Protein AF-A0A259JQ76-F1 (afdb_monomer_lite)

Sequence (365 aa):
MTAKSNSDTLVTVYGGSGFLGRHVVRALAKRDYRIRVAVRRPDLANFLQPLGRVGQIHAVQANLRDARSVEAAARDADVLINLVGLLAEGGRQRFDSIHSFGAEQVALAANAHGARMVHVSAIGADEQSPAAYARSKAVAERLVLAAQPSAIVMRPSILFGPEDDFFNRFAALARMSPVLPLIGGGQTLFQPVFVGDVAAAARDEALKADEGFYRDPRLPQLGARAYGLAAEPTTDEDVYDAHRLALGVPGPADWLTDKTYPIEANFDLLNGIDFKKGCFVGQETTSRMKRRGTIKTRMAPITFDGPPPAFGAEILAGELRAGEVLSGRDGRAMAALRLDRIAAGGLTVDGRPVSVDWPGWMPTT

Radius of gyration: 25.19 Å; chains: 1; bounding box: 61×47×71 Å

Foldseek 3Di:
DPDDQQLLAEEEEECLQDPLNLLLLLLSQVRNHAYEYEYQCQVSSVVSCVSHDPNRYHYDYADLLDLVRLLVSLPPHQEYEYPDDDPDDDDPRDLCSCLASSLLSNLLSCVVRVHAYEYEAAPQLDCPDPDPNSNSSVNSVVSSCVNHVQHHYHHAWAEDDPPHPPVVVQVVCVVVDVDGDCVVVVPDDGDYDYSNVVSNVSNVSSPDSDDQWAQQQQDNQLPTDHDPDDDDDPDDPVVSVVSCVLLFQDDPQQDDDPPDDVVQNVCVLRVVDDLPRDDDVCNVVVVCCVPPHPPFKHKFKKFFPDAWADFQFFKDFVPHTFWGWRATDPGMTIIIGGLVRLVPHFIDTPNGTMGTPDRPSDDRD

Secondary structure (DSSP, 8-state):
-PPPPGGG-EEEEETTTSHHHHHHHHHHHTTT-EEEEEES-GGGGGGGGGGS-TTTEEEEE--TT-HHHHHHHHTT-SEEEE----SS-BTTB-HIIIIIHHHHHHHHHHHHTT-EEEEE--TT--TT-SSHHHHHHHHHHHHHHHH-TT-EEE----EESTT-SHHHHHHHHHHH-S----GGGG------EEHHHHHHHHHHHTT--S--EEE-SS-GGG-EEESS-----SS-HHHHHHHHHHTT---TTTS-STT--TTTTTTTTTT---TTT---TTHHHHHHHHHHS---EEEEEEEESSSPPPTTPEEEETTEEEEEEEEEETTEEEEEEEHHHHTSS-EEETTEEEEE---TTSPP-

Structure (mmCIF, N/CA/C/O backbone):
data_AF-A0A259JQ76-F1
#
_entry.id   AF-A0A259JQ76-F1
#
loop_
_atom_site.group_PDB
_atom_site.id
_atom_site.type_symbol
_atom_site.label_atom_id
_atom_site.label_alt_id
_atom_site.label_comp_id
_atom_site.label_asym_id
_atom_site.label_entity_id
_atom_site.label_seq_id
_atom_site.pdbx_PDB_ins_code
_atom_site.Cartn_x
_atom_site.Cartn_y
_atom_site.Cartn_z
_atom_site.occupancy
_atom_site.B_iso_or_equiv
_atom_site.auth_seq_id
_atom_site.auth_comp_id
_atom_site.auth_asym_id
_atom_site.auth_atom_id
_atom_site.pdbx_PDB_model_num
ATOM 1 N N . MET A 1 1 ? -18.080 -13.636 -20.782 1.00 42.38 1 MET A N 1
ATOM 2 C CA . MET A 1 1 ? -16.789 -14.330 -20.583 1.00 42.38 1 MET A CA 1
ATOM 3 C C . MET A 1 1 ? -16.690 -14.721 -19.122 1.00 42.38 1 MET A C 1
ATOM 5 O O . MET A 1 1 ? -16.833 -13.851 -18.275 1.00 42.38 1 MET A O 1
ATOM 9 N N . THR A 1 2 ? -16.526 -16.006 -18.822 1.00 45.41 2 THR A N 1
ATOM 10 C CA . THR A 1 2 ? -16.289 -16.490 -17.454 1.00 45.41 2 THR A CA 1
ATOM 11 C C . THR A 1 2 ? -14.953 -15.930 -16.968 1.00 45.41 2 THR A C 1
ATOM 13 O O . THR A 1 2 ? -13.972 -15.993 -17.708 1.00 45.41 2 THR A O 1
ATOM 16 N N . ALA A 1 3 ? -14.906 -15.339 -15.773 1.00 62.22 3 ALA A N 1
ATOM 17 C CA . ALA A 1 3 ? -13.663 -14.803 -15.223 1.00 62.22 3 ALA A CA 1
ATOM 18 C C . ALA A 1 3 ? -12.607 -15.921 -15.130 1.00 62.22 3 ALA A C 1
ATOM 20 O O . ALA A 1 3 ? -12.893 -16.986 -14.579 1.00 62.22 3 ALA A O 1
ATOM 21 N N . LYS A 1 4 ? -11.408 -15.697 -15.690 1.00 75.44 4 LYS A N 1
ATOM 22 C CA . LYS A 1 4 ? -10.277 -16.630 -15.552 1.00 75.44 4 LYS A CA 1
ATOM 23 C C . LYS A 1 4 ? -9.984 -16.863 -14.068 1.00 75.44 4 LYS A C 1
ATOM 25 O O . LYS A 1 4 ? -10.025 -15.924 -13.273 1.00 75.44 4 LYS A O 1
ATOM 30 N N . SER A 1 5 ? -9.647 -18.101 -13.707 1.00 85.31 5 SER A N 1
ATOM 31 C CA . SER A 1 5 ? -9.137 -18.392 -12.367 1.00 85.31 5 SER A CA 1
ATOM 32 C C . SER A 1 5 ? -7.763 -17.736 -12.165 1.00 85.31 5 SER A C 1
ATOM 34 O O . SER A 1 5 ? -7.049 -17.447 -13.132 1.00 85.31 5 SER A O 1
ATOM 36 N N . ASN A 1 6 ? -7.345 -17.532 -10.912 1.00 86.12 6 ASN A N 1
ATOM 37 C CA . ASN A 1 6 ? -6.008 -16.992 -10.635 1.00 86.12 6 ASN A CA 1
ATOM 38 C C . ASN A 1 6 ? -4.912 -17.888 -11.234 1.00 86.12 6 ASN A C 1
ATOM 40 O O . ASN A 1 6 ? -3.961 -17.380 -11.822 1.00 86.12 6 ASN A O 1
ATOM 44 N N . SER A 1 7 ? -5.081 -19.211 -11.162 1.00 88.19 7 SER A N 1
ATOM 45 C CA . SER A 1 7 ? -4.148 -20.191 -11.729 1.00 88.19 7 SER A CA 1
ATOM 46 C C . SER A 1 7 ? -4.073 -20.169 -13.253 1.00 88.19 7 SER A C 1
ATOM 48 O O . SER A 1 7 ? -3.048 -20.561 -13.804 1.00 88.19 7 SER A O 1
ATOM 50 N N . ASP A 1 8 ? -5.100 -19.668 -13.939 1.00 90.56 8 ASP A N 1
ATOM 51 C CA . ASP A 1 8 ? -5.086 -19.490 -15.398 1.00 90.56 8 ASP A CA 1
ATOM 52 C C . ASP A 1 8 ? -4.592 -18.101 -15.817 1.00 90.56 8 ASP A C 1
ATOM 54 O O . ASP A 1 8 ? -4.371 -17.856 -17.003 1.00 90.56 8 ASP A O 1
ATOM 58 N N . THR A 1 9 ? -4.415 -17.196 -14.849 1.00 92.62 9 THR A N 1
ATOM 59 C CA . THR A 1 9 ? -3.971 -15.822 -15.076 1.00 92.62 9 THR A CA 1
ATOM 60 C C . THR A 1 9 ? -2.447 -15.749 -15.015 1.00 92.62 9 THR A C 1
ATOM 62 O O . THR A 1 9 ? -1.841 -15.994 -13.965 1.00 92.62 9 THR A O 1
ATOM 65 N N . LEU A 1 10 ? -1.818 -15.389 -16.136 1.00 96.69 10 LEU A N 1
ATOM 66 C CA . LEU A 1 10 ? -0.372 -15.214 -16.235 1.00 96.69 10 LEU A CA 1
ATOM 67 C C . LEU A 1 10 ? 0.027 -13.756 -15.995 1.00 96.69 10 LEU A C 1
ATOM 69 O O . LEU A 1 10 ? -0.328 -12.863 -16.763 1.00 96.69 10 LEU A O 1
ATOM 73 N N . VAL A 1 11 ? 0.834 -13.528 -14.960 1.00 97.69 11 VAL A N 1
ATOM 74 C CA . VAL A 1 11 ? 1.369 -12.209 -14.608 1.00 97.69 11 VAL A CA 1
ATOM 75 C C . VAL A 1 11 ? 2.860 -12.147 -14.921 1.00 97.69 11 VAL A C 1
ATOM 77 O O . VAL A 1 11 ? 3.655 -12.882 -14.330 1.00 97.69 11 VAL A O 1
ATOM 80 N N . THR A 1 12 ? 3.258 -11.243 -15.814 1.00 98.56 12 THR A N 1
ATOM 81 C CA . THR A 1 12 ? 4.672 -10.967 -16.096 1.00 98.56 12 THR A CA 1
ATOM 82 C C . THR A 1 12 ? 5.160 -9.792 -15.258 1.00 98.56 12 THR A C 1
ATOM 84 O O . THR A 1 12 ? 4.654 -8.679 -15.376 1.00 98.56 12 THR A O 1
ATOM 87 N N . VAL A 1 13 ? 6.175 -10.023 -14.427 1.00 98.50 13 VAL A N 1
ATOM 88 C CA . VAL A 1 13 ? 6.757 -9.024 -13.523 1.00 98.50 13 VAL A CA 1
ATOM 89 C C . VAL A 1 13 ? 8.151 -8.635 -14.011 1.00 98.50 13 VAL A C 1
ATOM 91 O O . VAL A 1 13 ? 9.126 -9.365 -13.798 1.00 98.50 13 VAL A O 1
ATOM 94 N N . TYR A 1 14 ? 8.260 -7.463 -14.637 1.00 98.50 14 TYR A N 1
ATOM 95 C CA . TYR A 1 14 ? 9.544 -6.881 -15.022 1.00 98.50 14 TYR A CA 1
ATOM 96 C C . TYR A 1 14 ? 10.263 -6.354 -13.785 1.00 98.50 14 TYR A C 1
ATOM 98 O O . TYR A 1 14 ? 9.723 -5.540 -13.035 1.00 98.50 14 TYR A O 1
ATOM 106 N N . GLY A 1 15 ? 11.489 -6.829 -13.559 1.00 96.56 15 GLY A N 1
ATOM 107 C CA . GLY A 1 15 ? 12.236 -6.514 -12.338 1.00 96.56 15 GLY A CA 1
ATOM 108 C C . GLY A 1 15 ? 11.808 -7.340 -11.119 1.00 96.56 15 GLY A C 1
ATOM 109 O O . GLY A 1 15 ? 12.095 -6.951 -9.988 1.00 96.56 15 GLY A O 1
ATOM 110 N N . GLY A 1 16 ? 11.162 -8.495 -11.323 1.00 96.06 16 GLY A N 1
ATOM 111 C CA . GLY A 1 16 ? 10.662 -9.348 -10.235 1.00 96.06 16 GLY A CA 1
ATOM 112 C C . GLY A 1 16 ? 11.729 -9.888 -9.267 1.00 96.06 16 GLY A C 1
ATOM 113 O O . GLY A 1 16 ? 11.387 -10.282 -8.159 1.00 96.06 16 GLY A O 1
ATOM 114 N N . SER A 1 17 ? 13.020 -9.860 -9.619 1.00 95.31 17 SER A N 1
ATOM 115 C CA . SER A 1 17 ? 14.126 -10.215 -8.708 1.00 95.31 17 SER A CA 1
ATOM 116 C C . SER A 1 17 ? 14.648 -9.045 -7.857 1.00 95.31 17 SER A C 1
ATOM 118 O O . SER A 1 17 ? 15.536 -9.236 -7.026 1.00 95.31 17 SER A O 1
ATOM 120 N N . GLY A 1 18 ? 14.149 -7.825 -8.075 1.00 94.56 18 GLY A N 1
ATOM 121 C CA . GLY A 1 18 ? 14.546 -6.639 -7.315 1.00 94.56 18 GLY A CA 1
ATOM 122 C C . GLY A 1 18 ? 13.989 -6.615 -5.887 1.00 94.56 18 GLY A C 1
ATOM 123 O O . GLY A 1 18 ? 13.345 -7.566 -5.432 1.00 94.56 18 GLY A O 1
ATOM 124 N N . PHE A 1 19 ? 14.225 -5.503 -5.184 1.00 94.81 19 PHE A N 1
ATOM 125 C CA . PHE A 1 19 ? 13.704 -5.275 -3.833 1.00 94.81 19 PHE A CA 1
ATOM 126 C C . PHE A 1 19 ? 12.172 -5.346 -3.800 1.00 94.81 19 PHE A C 1
ATOM 128 O O . PHE A 1 19 ? 11.629 -6.274 -3.220 1.00 94.81 19 PHE A O 1
ATOM 135 N N . LEU A 1 20 ? 11.454 -4.458 -4.497 1.00 96.56 20 LEU A N 1
ATOM 136 C CA . LEU A 1 20 ? 9.986 -4.531 -4.563 1.00 96.56 20 LEU A CA 1
ATOM 137 C C . LEU A 1 20 ? 9.498 -5.811 -5.269 1.00 96.56 20 LEU A C 1
ATOM 139 O O . LEU A 1 20 ? 8.531 -6.442 -4.837 1.00 96.56 20 LEU A O 1
ATOM 143 N N . GLY A 1 21 ? 10.205 -6.223 -6.325 1.00 96.94 21 GLY A N 1
ATOM 144 C CA . GLY A 1 21 ? 9.848 -7.365 -7.165 1.00 96.94 21 GLY A CA 1
ATOM 145 C C . GLY A 1 21 ? 9.616 -8.660 -6.398 1.00 96.94 21 GLY A C 1
ATOM 146 O O . GLY A 1 21 ? 8.570 -9.285 -6.570 1.00 96.94 21 GLY A O 1
ATOM 147 N N . ARG A 1 22 ? 10.525 -9.032 -5.489 1.00 96.81 22 ARG A N 1
ATOM 148 C CA . ARG A 1 22 ? 10.391 -10.286 -4.725 1.00 96.81 22 ARG A CA 1
ATOM 149 C C . ARG A 1 22 ? 9.139 -10.301 -3.846 1.00 96.81 22 ARG A C 1
ATOM 151 O O . ARG A 1 22 ? 8.528 -11.352 -3.653 1.00 96.81 22 ARG A O 1
ATOM 158 N N . HIS A 1 23 ? 8.734 -9.142 -3.322 1.00 97.12 23 HIS A N 1
ATOM 159 C CA . HIS A 1 23 ? 7.533 -9.029 -2.500 1.00 97.12 23 HIS A CA 1
ATOM 160 C C . HIS A 1 23 ? 6.268 -9.120 -3.353 1.00 97.12 23 HIS A C 1
ATOM 162 O O . HIS A 1 23 ? 5.329 -9.795 -2.930 1.00 97.12 23 HIS A O 1
ATOM 168 N N . VAL A 1 24 ? 6.262 -8.522 -4.551 1.00 97.50 24 VAL A N 1
ATOM 169 C CA . VAL A 1 24 ? 5.163 -8.650 -5.528 1.00 97.50 24 VAL A CA 1
ATOM 170 C C . VAL A 1 24 ? 5.011 -10.103 -5.974 1.00 97.50 24 VAL A C 1
ATOM 172 O O . VAL A 1 24 ? 3.919 -10.659 -5.879 1.00 97.50 24 VAL A O 1
ATOM 175 N N . VAL A 1 25 ? 6.111 -10.761 -6.358 1.00 97.81 25 VAL A N 1
ATOM 176 C CA . VAL A 1 25 ? 6.126 -12.186 -6.735 1.00 97.81 25 VAL A CA 1
ATOM 177 C C . VAL A 1 25 ? 5.578 -13.052 -5.600 1.00 97.81 25 VAL A C 1
ATOM 179 O O . VAL A 1 25 ? 4.690 -13.868 -5.825 1.00 97.81 25 VAL A O 1
ATOM 182 N N . ARG A 1 26 ? 6.019 -12.828 -4.355 1.00 96.50 26 ARG A N 1
ATOM 183 C CA . ARG A 1 26 ? 5.489 -13.537 -3.178 1.00 96.50 26 ARG A CA 1
ATOM 184 C C . ARG A 1 26 ? 3.995 -13.282 -2.958 1.00 96.50 26 ARG A C 1
ATOM 186 O O . ARG A 1 26 ? 3.268 -14.195 -2.572 1.00 96.50 26 ARG A O 1
ATOM 193 N N . ALA A 1 27 ? 3.537 -12.045 -3.140 1.00 94.62 27 ALA A N 1
ATOM 194 C CA . ALA A 1 27 ? 2.140 -11.667 -2.939 1.00 94.62 27 ALA A CA 1
ATOM 195 C C . ALA A 1 27 ? 1.214 -12.301 -3.989 1.00 94.62 27 ALA A C 1
ATOM 197 O O . ALA A 1 27 ? 0.112 -12.724 -3.633 1.00 94.62 27 ALA A O 1
ATOM 198 N N . LEU A 1 28 ? 1.672 -12.389 -5.241 1.00 95.25 28 LEU A N 1
ATOM 199 C CA . LEU A 1 28 ? 1.007 -13.102 -6.333 1.00 95.25 28 LEU A CA 1
ATOM 200 C C . LEU A 1 28 ? 1.000 -14.614 -6.081 1.00 95.25 28 LEU A C 1
ATOM 202 O O . LEU A 1 28 ? -0.048 -15.248 -6.182 1.00 95.25 28 LEU A O 1
ATOM 206 N N . ALA A 1 29 ? 2.139 -15.183 -5.673 1.00 95.94 29 ALA A N 1
ATOM 207 C CA . ALA A 1 29 ? 2.279 -16.624 -5.479 1.00 95.94 29 ALA A CA 1
ATOM 208 C C . ALA A 1 29 ? 1.312 -17.154 -4.411 1.00 95.94 29 ALA A C 1
ATOM 210 O O . ALA A 1 29 ? 0.635 -18.158 -4.614 1.00 95.94 29 ALA A O 1
ATOM 211 N N . LYS A 1 30 ? 1.152 -16.406 -3.310 1.00 93.88 30 LYS A N 1
ATOM 212 C CA . LYS A 1 30 ? 0.187 -16.709 -2.238 1.00 93.88 30 LYS A CA 1
ATOM 213 C C . LYS A 1 30 ? -1.280 -16.719 -2.677 1.00 93.88 30 LYS A C 1
ATOM 215 O O . LYS A 1 30 ? -2.119 -17.187 -1.916 1.00 93.88 30 LYS A O 1
ATOM 220 N N . ARG A 1 31 ? -1.601 -16.154 -3.843 1.00 90.81 31 ARG A N 1
ATOM 221 C CA . ARG A 1 31 ? -2.952 -16.142 -4.419 1.00 90.81 31 ARG A CA 1
ATOM 222 C C . ARG A 1 31 ? -3.087 -17.046 -5.642 1.00 90.81 31 ARG A C 1
ATOM 224 O O . ARG A 1 31 ? -4.043 -16.890 -6.394 1.00 90.81 31 ARG A O 1
ATOM 231 N N . ASP A 1 32 ? -2.157 -17.983 -5.811 1.00 92.50 32 ASP A N 1
ATOM 232 C CA . ASP A 1 32 ? -2.184 -19.025 -6.839 1.00 92.50 32 ASP A CA 1
ATOM 233 C C . ASP A 1 32 ? -2.087 -18.516 -8.290 1.00 92.50 32 ASP A C 1
ATOM 235 O O . ASP A 1 32 ? -2.424 -19.237 -9.220 1.00 92.50 32 ASP A O 1
ATOM 239 N N . TYR A 1 33 ? -1.539 -17.312 -8.508 1.00 94.75 33 TYR A N 1
ATOM 240 C CA . TYR A 1 33 ? -1.231 -16.805 -9.853 1.00 94.75 33 TYR A CA 1
ATOM 241 C C . TYR A 1 33 ? -0.062 -17.537 -10.507 1.00 94.75 33 TYR A C 1
ATOM 243 O O . TYR A 1 33 ? 0.890 -17.910 -9.814 1.00 94.75 33 TYR A O 1
ATOM 251 N N . ARG A 1 34 ? -0.077 -17.652 -11.842 1.00 96.38 34 ARG A N 1
ATOM 252 C CA . ARG A 1 34 ? 1.110 -18.022 -12.630 1.00 96.38 34 ARG A CA 1
ATOM 253 C C . ARG A 1 34 ? 1.968 -16.789 -12.862 1.00 96.38 34 ARG A C 1
ATOM 255 O O . ARG A 1 34 ? 1.464 -15.736 -13.246 1.00 96.38 34 ARG A O 1
ATOM 262 N N . ILE A 1 35 ? 3.269 -16.906 -12.623 1.00 98.12 35 ILE A N 1
ATOM 263 C CA . ILE A 1 35 ? 4.167 -15.754 -12.558 1.00 98.12 35 ILE A CA 1
ATOM 264 C C . ILE A 1 35 ? 5.348 -15.963 -13.493 1.00 98.12 35 ILE A C 1
ATOM 266 O O . ILE A 1 35 ? 6.134 -16.898 -13.335 1.00 98.12 35 ILE A O 1
ATOM 270 N N . ARG A 1 36 ? 5.515 -15.030 -14.428 1.00 98.38 36 ARG A N 1
ATOM 271 C CA . ARG A 1 36 ? 6.705 -14.911 -15.263 1.00 98.38 36 ARG A CA 1
ATOM 272 C C . ARG A 1 36 ? 7.575 -13.772 -14.738 1.00 98.38 36 ARG A C 1
ATOM 274 O O . ARG A 1 36 ? 7.184 -12.612 -14.761 1.00 98.38 36 ARG A O 1
ATOM 281 N N . VAL A 1 37 ? 8.769 -14.083 -14.255 1.00 98.56 37 VAL A N 1
ATOM 282 C CA . VAL A 1 37 ? 9.717 -13.092 -13.734 1.00 98.56 37 VAL A CA 1
ATOM 283 C C . VAL A 1 37 ? 10.655 -12.660 -14.857 1.00 98.56 37 VAL A C 1
ATOM 285 O O . VAL A 1 37 ? 11.591 -13.375 -15.203 1.00 98.56 37 VAL A O 1
ATOM 288 N N . ALA A 1 38 ? 10.397 -11.488 -15.434 1.00 98.31 38 ALA A N 1
ATOM 289 C CA . ALA A 1 38 ? 11.165 -10.934 -16.543 1.00 98.31 38 ALA A CA 1
ATOM 290 C C . ALA A 1 38 ? 12.370 -10.140 -16.012 1.00 98.31 38 ALA A C 1
ATOM 292 O O . ALA A 1 38 ? 12.233 -9.056 -15.431 1.00 98.31 38 ALA A O 1
ATOM 293 N N . VAL A 1 39 ? 13.570 -10.706 -16.165 1.00 97.50 39 VAL A N 1
ATOM 294 C CA . VAL A 1 39 ? 14.816 -10.167 -15.595 1.00 97.50 39 VAL A CA 1
ATOM 295 C C . VAL A 1 39 ? 15.985 -10.304 -16.562 1.00 97.50 39 VAL A C 1
ATOM 297 O O . VAL A 1 39 ? 16.015 -11.173 -17.425 1.00 97.50 39 VAL A O 1
ATOM 300 N N . ARG A 1 40 ? 17.014 -9.470 -16.388 1.00 94.56 40 ARG A N 1
ATOM 301 C CA . ARG A 1 40 ? 18.195 -9.489 -17.269 1.00 94.56 40 ARG A CA 1
ATOM 302 C C . ARG A 1 40 ? 19.004 -10.783 -17.163 1.00 94.56 40 ARG A C 1
ATOM 304 O O . ARG A 1 40 ? 19.603 -11.196 -18.147 1.00 94.56 40 ARG A O 1
ATOM 311 N N . ARG A 1 41 ? 19.042 -11.372 -15.965 1.00 95.31 41 ARG A N 1
ATOM 312 C CA . ARG A 1 41 ? 19.826 -12.559 -15.602 1.00 95.31 41 ARG A CA 1
ATOM 313 C C . ARG A 1 41 ? 18.944 -13.559 -14.845 1.00 95.31 41 ARG A C 1
ATOM 315 O O . ARG A 1 41 ? 18.861 -13.466 -13.618 1.00 95.31 41 ARG A O 1
ATOM 322 N N . PRO A 1 42 ? 18.222 -14.447 -15.554 1.00 96.50 42 PRO A N 1
ATOM 323 C CA . PRO A 1 42 ? 17.296 -15.402 -14.937 1.00 96.50 42 PRO A CA 1
ATOM 324 C C . PRO A 1 42 ? 17.965 -16.352 -13.939 1.00 96.50 42 PRO A C 1
ATOM 326 O O . PRO A 1 42 ? 17.363 -16.693 -12.925 1.00 96.50 42 PRO A O 1
ATOM 329 N N . ASP A 1 43 ? 19.232 -16.699 -14.180 1.00 95.25 43 ASP A N 1
ATOM 330 C CA . ASP A 1 43 ? 20.080 -17.526 -13.312 1.00 95.25 43 ASP A CA 1
ATOM 331 C C . ASP A 1 43 ? 20.185 -16.985 -11.877 1.00 95.25 43 ASP A C 1
ATOM 333 O O . ASP A 1 43 ? 20.279 -17.753 -10.920 1.00 95.25 43 ASP A O 1
ATOM 337 N N . LEU A 1 44 ? 20.105 -15.662 -11.707 1.00 94.50 44 LEU A N 1
ATOM 338 C CA . LEU A 1 44 ? 20.185 -15.005 -10.402 1.00 94.50 44 LEU A CA 1
ATOM 339 C C . LEU A 1 44 ? 18.835 -14.916 -9.673 1.00 94.50 44 LEU A C 1
ATOM 341 O O . LEU A 1 44 ? 18.792 -14.482 -8.524 1.00 94.50 44 LEU A O 1
ATOM 345 N N . ALA A 1 45 ? 17.729 -15.302 -10.312 1.00 95.56 45 ALA A N 1
ATOM 346 C CA . ALA A 1 45 ? 16.381 -15.179 -9.754 1.00 95.56 45 ALA A CA 1
ATOM 347 C C . ALA A 1 45 ? 15.875 -16.465 -9.070 1.00 95.56 45 ALA A C 1
ATOM 349 O O . ALA A 1 45 ? 14.731 -16.513 -8.619 1.00 95.56 45 ALA A O 1
ATOM 350 N N . ASN A 1 46 ? 16.716 -17.499 -8.949 1.00 93.62 46 ASN A N 1
ATOM 351 C CA . ASN A 1 46 ? 16.338 -18.805 -8.388 1.00 93.62 46 ASN A CA 1
ATOM 352 C C . ASN A 1 46 ? 15.836 -18.741 -6.937 1.00 93.62 46 ASN A C 1
ATOM 354 O O . ASN A 1 46 ? 15.018 -19.565 -6.538 1.00 93.62 46 ASN A O 1
ATOM 358 N N . PHE A 1 47 ? 16.245 -17.730 -6.164 1.00 95.62 47 PHE A N 1
ATOM 359 C CA . PHE A 1 47 ? 15.749 -17.509 -4.800 1.00 95.62 47 PHE A CA 1
ATOM 360 C C . PHE A 1 47 ? 14.238 -17.211 -4.735 1.00 95.62 47 PHE A C 1
ATOM 362 O O . PHE A 1 47 ? 13.654 -17.250 -3.654 1.00 95.62 47 PHE A O 1
ATOM 369 N N . LEU A 1 48 ? 13.599 -16.911 -5.871 1.00 96.94 48 LEU A N 1
ATOM 370 C CA . LEU A 1 48 ? 12.152 -16.724 -5.959 1.00 96.94 48 LEU A CA 1
ATOM 371 C C . LEU A 1 48 ? 11.387 -18.050 -6.038 1.00 96.94 48 LEU A C 1
ATOM 373 O O . LEU A 1 48 ? 10.216 -18.073 -5.678 1.00 96.94 48 LEU A O 1
ATOM 377 N N . GLN A 1 49 ? 12.020 -19.143 -6.482 1.00 95.31 49 GLN A N 1
ATOM 378 C CA . GLN A 1 49 ? 11.357 -20.440 -6.680 1.00 95.31 49 GLN A CA 1
ATOM 379 C C . GLN A 1 49 ? 10.662 -20.964 -5.409 1.00 95.31 49 GLN A C 1
ATOM 381 O O . GLN A 1 49 ? 9.496 -21.346 -5.501 1.00 95.31 49 GLN A O 1
ATOM 386 N N . PRO A 1 50 ? 11.277 -20.902 -4.208 1.00 96.06 50 PRO A N 1
ATOM 387 C CA . PRO A 1 50 ? 10.637 -21.381 -2.980 1.00 96.06 50 PRO A CA 1
ATOM 388 C C . PRO A 1 50 ? 9.437 -20.543 -2.510 1.00 96.06 50 PRO A C 1
ATOM 390 O O . PRO A 1 50 ? 8.788 -20.908 -1.533 1.00 96.06 50 PRO A O 1
ATOM 393 N N . LEU A 1 51 ? 9.151 -19.397 -3.144 1.00 95.44 51 LEU A N 1
ATOM 394 C CA . LEU A 1 51 ? 8.031 -18.528 -2.762 1.00 95.44 51 LEU A CA 1
ATOM 395 C C . LEU A 1 51 ? 6.673 -19.039 -3.261 1.00 95.44 51 LEU A C 1
ATOM 397 O O . LEU A 1 51 ? 5.645 -18.549 -2.790 1.00 95.44 51 LEU A O 1
ATOM 401 N N . GLY A 1 52 ? 6.671 -19.969 -4.217 1.00 94.25 52 GLY A N 1
ATOM 402 C CA . GLY A 1 52 ? 5.474 -20.527 -4.838 1.00 94.25 52 GLY A CA 1
ATOM 403 C C . GLY A 1 52 ? 5.519 -22.049 -4.937 1.00 94.25 52 GLY A C 1
ATOM 404 O O . GLY A 1 52 ? 6.467 -22.700 -4.500 1.00 94.25 52 GLY A O 1
ATOM 405 N N . ARG A 1 53 ? 4.464 -22.624 -5.511 1.00 94.38 53 ARG A N 1
ATOM 406 C CA . ARG A 1 53 ? 4.388 -24.057 -5.825 1.00 94.38 53 ARG A CA 1
ATOM 407 C C . ARG A 1 53 ? 5.203 -24.373 -7.084 1.00 94.38 53 ARG A C 1
ATOM 409 O O . ARG A 1 53 ? 5.545 -23.487 -7.869 1.00 94.38 53 ARG A O 1
ATOM 416 N N . VAL A 1 54 ? 5.494 -25.654 -7.300 1.00 93.81 54 VAL A N 1
ATOM 417 C CA . VAL A 1 54 ? 6.224 -26.122 -8.488 1.00 93.81 54 VAL A CA 1
ATOM 418 C C . VAL A 1 54 ? 5.523 -25.648 -9.766 1.00 93.81 54 VAL A C 1
ATOM 420 O O . VAL A 1 54 ? 4.310 -25.778 -9.899 1.00 93.81 54 VAL A O 1
ATOM 423 N N . GLY A 1 55 ? 6.290 -25.068 -10.693 1.00 92.19 55 GLY A N 1
ATOM 424 C CA . GLY A 1 55 ? 5.781 -24.557 -11.971 1.00 92.19 55 GLY A CA 1
ATOM 425 C C . GLY A 1 55 ? 5.051 -23.211 -11.891 1.00 92.19 55 GLY A C 1
ATOM 426 O O . GLY A 1 55 ? 4.691 -22.658 -12.929 1.00 92.19 55 GLY A O 1
ATOM 427 N N . GLN A 1 56 ? 4.860 -22.652 -10.692 1.00 96.06 56 GLN A N 1
ATOM 428 C CA . GLN A 1 56 ? 4.146 -21.388 -10.512 1.00 96.06 56 GLN A CA 1
ATOM 429 C C . GLN A 1 56 ? 4.984 -20.168 -10.918 1.00 96.06 56 GLN A C 1
ATOM 431 O O . GLN A 1 56 ? 4.443 -19.210 -11.466 1.00 96.06 56 GLN A O 1
ATOM 436 N N . ILE A 1 57 ? 6.291 -20.191 -10.639 1.00 98.12 57 ILE A N 1
ATOM 437 C CA . ILE A 1 57 ? 7.212 -19.071 -10.864 1.00 98.12 57 ILE A CA 1
ATOM 438 C C . ILE A 1 57 ? 8.239 -19.475 -11.920 1.00 98.12 57 ILE A C 1
ATOM 440 O O . ILE A 1 57 ? 9.009 -20.414 -11.726 1.00 98.12 57 ILE A O 1
ATOM 444 N N . HIS A 1 58 ? 8.304 -18.737 -13.024 1.00 97.06 58 HIS A N 1
ATOM 445 C CA . HIS A 1 58 ? 9.256 -18.993 -14.101 1.00 97.06 58 HIS A CA 1
ATOM 446 C C . HIS A 1 58 ? 10.030 -17.725 -14.462 1.00 97.06 58 HIS A C 1
ATOM 448 O O . HIS A 1 58 ? 9.433 -16.714 -14.823 1.00 97.06 58 HIS A O 1
ATOM 454 N N . ALA A 1 59 ? 11.359 -17.757 -14.363 1.00 97.69 59 ALA A N 1
ATOM 455 C CA . ALA A 1 59 ? 12.198 -16.623 -14.735 1.00 97.69 59 ALA A CA 1
ATOM 456 C C . ALA A 1 59 ? 12.534 -16.669 -16.231 1.00 97.69 59 ALA A C 1
ATOM 458 O O . ALA A 1 59 ? 12.977 -17.698 -16.733 1.00 97.69 59 ALA A O 1
ATOM 459 N N . VAL A 1 60 ? 12.365 -15.544 -16.926 1.00 98.00 60 VAL A N 1
ATOM 460 C CA . VAL A 1 60 ? 12.702 -15.389 -18.349 1.00 98.00 60 VAL A CA 1
ATOM 461 C C . VAL A 1 60 ? 13.650 -14.219 -18.549 1.00 98.00 60 VAL A C 1
ATOM 463 O O . VAL A 1 60 ? 13.666 -13.264 -17.764 1.00 98.00 60 VAL A O 1
ATOM 466 N N . GLN A 1 61 ? 14.440 -14.289 -19.616 1.00 97.88 61 GLN A N 1
ATOM 467 C CA . GLN A 1 61 ? 15.339 -13.208 -19.979 1.00 97.88 61 GLN A CA 1
ATOM 468 C C . GLN A 1 61 ? 14.535 -12.041 -20.562 1.00 97.88 61 GLN A C 1
ATOM 470 O O . GLN A 1 61 ? 13.783 -12.216 -21.513 1.00 97.88 61 GLN A O 1
ATOM 475 N N . ALA A 1 62 ? 14.720 -10.853 -19.992 1.00 97.44 62 ALA A N 1
ATOM 476 C CA . ALA A 1 62 ? 14.237 -9.598 -20.553 1.00 97.44 62 ALA A CA 1
ATOM 477 C C . ALA A 1 62 ? 15.193 -8.453 -20.203 1.00 97.44 62 ALA A C 1
ATOM 479 O O . ALA A 1 62 ? 15.665 -8.320 -19.067 1.00 97.44 62 ALA A O 1
ATOM 480 N N . ASN A 1 63 ? 15.478 -7.594 -21.176 1.00 95.31 63 ASN A N 1
ATOM 481 C CA . ASN A 1 63 ? 16.249 -6.372 -20.998 1.00 95.31 63 ASN A CA 1
ATOM 482 C C . ASN A 1 63 ? 15.416 -5.210 -21.529 1.00 95.31 63 ASN A C 1
ATOM 484 O O . ASN A 1 63 ? 15.208 -5.111 -22.726 1.00 95.31 63 ASN A O 1
ATOM 488 N N . LEU A 1 64 ? 15.006 -4.290 -20.656 1.00 94.00 64 LEU A N 1
ATOM 489 C CA . LEU A 1 64 ? 14.141 -3.166 -21.039 1.00 94.00 64 LEU A CA 1
ATOM 490 C C . LEU A 1 64 ? 14.741 -2.239 -22.108 1.00 94.00 64 LEU A C 1
ATOM 492 O O . LEU A 1 64 ? 14.024 -1.463 -22.717 1.00 94.00 64 LEU A O 1
ATOM 496 N N . ARG A 1 65 ? 16.047 -2.342 -22.372 1.00 94.12 65 ARG A N 1
ATOM 497 C CA . ARG A 1 65 ? 16.720 -1.628 -23.470 1.00 94.12 65 ARG A CA 1
ATOM 498 C C . ARG A 1 65 ? 16.587 -2.329 -24.827 1.00 94.12 65 ARG A C 1
ATOM 500 O O . ARG A 1 65 ? 17.145 -1.851 -25.805 1.00 94.12 65 ARG A O 1
ATOM 507 N N . ASP A 1 66 ? 15.931 -3.481 -24.875 1.00 96.44 66 ASP A N 1
ATOM 508 C CA . ASP A 1 66 ? 15.678 -4.262 -26.081 1.00 96.44 66 ASP A CA 1
ATOM 509 C C . ASP A 1 66 ? 14.186 -4.594 -26.164 1.00 96.44 66 ASP A C 1
ATOM 511 O O . ASP A 1 66 ? 13.695 -5.499 -25.481 1.00 96.44 66 ASP A O 1
ATOM 515 N N . ALA A 1 67 ? 13.490 -3.859 -27.032 1.00 96.88 67 ALA A N 1
ATOM 516 C CA . ALA A 1 67 ? 12.055 -3.973 -27.263 1.00 96.88 67 ALA A CA 1
ATOM 517 C C . ALA A 1 67 ? 11.613 -5.405 -27.599 1.00 96.88 67 ALA A C 1
ATOM 519 O O . ALA A 1 67 ? 10.577 -5.854 -27.116 1.00 96.88 67 ALA A O 1
ATOM 520 N N . ARG A 1 68 ? 12.423 -6.163 -28.355 1.00 97.69 68 ARG A N 1
ATOM 521 C CA . ARG A 1 68 ? 12.088 -7.549 -28.725 1.00 97.69 68 ARG A CA 1
ATOM 522 C C . ARG A 1 68 ? 12.094 -8.468 -27.512 1.00 97.69 68 ARG A C 1
ATOM 524 O O . ARG A 1 68 ? 11.232 -9.328 -27.391 1.00 97.69 68 ARG A O 1
ATOM 531 N N . SER A 1 69 ? 13.045 -8.274 -26.598 1.00 97.94 69 SER A N 1
ATOM 532 C CA . SER A 1 69 ? 13.097 -9.057 -25.358 1.00 97.94 69 SER A CA 1
ATOM 533 C C . SER A 1 69 ? 11.942 -8.721 -24.406 1.00 97.94 69 SER A C 1
ATOM 535 O O . SER A 1 69 ? 11.468 -9.596 -23.685 1.00 97.94 69 SER A O 1
ATOM 537 N N . VAL A 1 70 ? 11.474 -7.466 -24.417 1.00 98.12 70 VAL A N 1
ATOM 538 C CA . VAL A 1 70 ? 10.301 -7.027 -23.647 1.00 98.12 70 VAL A CA 1
ATOM 539 C C . VAL A 1 70 ? 9.033 -7.650 -24.223 1.00 98.12 70 VAL A C 1
ATOM 541 O O . VAL A 1 70 ? 8.311 -8.329 -23.503 1.00 98.12 70 VAL A O 1
ATOM 544 N N . GLU A 1 71 ? 8.797 -7.509 -25.525 1.00 98.00 71 GLU A N 1
ATOM 545 C CA . GLU A 1 71 ? 7.638 -8.110 -26.193 1.00 98.00 71 GLU A CA 1
ATOM 546 C C . GLU A 1 71 ? 7.593 -9.633 -25.992 1.00 98.00 71 GLU A C 1
ATOM 548 O O . GLU A 1 71 ? 6.568 -10.170 -25.569 1.00 98.00 71 GLU A O 1
ATOM 553 N N . ALA A 1 72 ? 8.726 -10.321 -26.163 1.00 98.00 72 ALA A N 1
ATOM 554 C CA . ALA A 1 72 ? 8.799 -11.767 -25.974 1.00 98.00 72 ALA A CA 1
ATOM 555 C C . ALA A 1 72 ? 8.429 -12.192 -24.542 1.00 98.00 72 ALA A C 1
ATOM 557 O O . ALA A 1 72 ? 7.795 -13.230 -24.344 1.00 98.00 72 ALA A O 1
ATOM 558 N N . ALA A 1 73 ? 8.795 -11.388 -23.539 1.00 98.12 73 ALA A N 1
ATOM 559 C CA . ALA A 1 73 ? 8.420 -11.627 -22.152 1.00 98.12 73 ALA A CA 1
ATOM 560 C C . ALA A 1 73 ? 6.943 -11.312 -21.865 1.00 98.12 73 ALA A C 1
ATOM 562 O O . ALA A 1 73 ? 6.404 -11.855 -20.902 1.00 98.12 73 ALA A O 1
ATOM 563 N N . ALA A 1 74 ? 6.275 -10.488 -22.676 1.00 98.12 74 ALA A N 1
ATOM 564 C CA . ALA A 1 74 ? 4.857 -10.154 -22.533 1.00 98.12 74 ALA A CA 1
ATOM 565 C C . ALA A 1 74 ? 3.907 -11.202 -23.134 1.00 98.12 74 ALA A C 1
ATOM 567 O O . ALA A 1 74 ? 2.751 -11.266 -22.728 1.00 98.12 74 ALA A O 1
ATOM 568 N N . ARG A 1 75 ? 4.388 -12.047 -24.053 1.00 96.62 75 ARG A N 1
ATOM 569 C CA . ARG A 1 75 ? 3.564 -13.022 -24.788 1.00 96.62 75 ARG A CA 1
ATOM 570 C C . ARG A 1 75 ? 2.658 -13.868 -23.884 1.00 96.62 75 ARG A C 1
ATOM 572 O O . ARG A 1 75 ? 3.140 -14.473 -22.925 1.00 96.62 75 ARG A O 1
ATOM 579 N N . ASP A 1 76 ? 1.374 -13.957 -24.213 1.00 95.94 76 ASP A N 1
ATOM 580 C CA . ASP A 1 76 ? 0.345 -14.717 -23.475 1.00 95.94 76 ASP A CA 1
ATOM 581 C C . ASP A 1 76 ? 0.073 -14.228 -22.038 1.00 95.94 76 ASP A C 1
ATOM 583 O O . ASP A 1 76 ? -0.629 -14.902 -21.282 1.00 95.94 76 ASP A O 1
ATOM 587 N N . ALA A 1 77 ? 0.654 -13.101 -21.611 1.00 96.94 77 ALA A N 1
ATOM 588 C CA . ALA A 1 77 ? 0.417 -12.568 -20.276 1.00 96.94 77 ALA A CA 1
ATOM 589 C C . ALA A 1 77 ? -0.918 -11.820 -20.218 1.00 96.94 77 ALA A C 1
ATOM 591 O O . ALA A 1 77 ? -1.216 -10.992 -21.070 1.00 96.94 77 ALA A O 1
ATOM 592 N N . ASP A 1 78 ? -1.685 -12.056 -19.157 1.00 95.00 78 ASP A N 1
ATOM 593 C CA . ASP A 1 78 ? -2.921 -11.322 -18.874 1.00 95.00 78 ASP A CA 1
ATOM 594 C C . ASP A 1 78 ? -2.633 -9.966 -18.207 1.00 95.00 78 ASP A C 1
ATOM 596 O O . ASP A 1 78 ? -3.429 -9.024 -18.291 1.00 95.00 78 ASP A O 1
ATOM 600 N N . VAL A 1 79 ? -1.502 -9.876 -17.496 1.00 96.00 79 VAL A N 1
ATOM 601 C CA . VAL A 1 79 ? -1.077 -8.676 -16.772 1.00 96.00 79 VAL A CA 1
ATOM 602 C C . VAL A 1 79 ? 0.434 -8.482 -16.861 1.00 96.00 79 VAL A C 1
ATOM 604 O O . VAL A 1 79 ? 1.204 -9.410 -16.601 1.00 96.00 79 VAL A O 1
ATOM 607 N N . LEU A 1 80 ? 0.864 -7.253 -17.146 1.00 98.00 80 LEU A N 1
ATOM 608 C CA . LEU A 1 80 ? 2.250 -6.806 -17.037 1.00 98.00 80 LEU A CA 1
ATOM 609 C C . LEU A 1 80 ? 2.413 -5.871 -15.832 1.00 98.00 80 LEU A C 1
ATOM 611 O O . LEU A 1 80 ? 1.742 -4.847 -15.726 1.00 98.00 80 LEU A O 1
ATOM 615 N N . ILE A 1 81 ? 3.349 -6.189 -14.940 1.00 98.31 81 ILE A N 1
ATOM 616 C CA . ILE A 1 81 ? 3.742 -5.321 -13.826 1.00 98.31 81 ILE A CA 1
ATOM 617 C C . ILE A 1 81 ? 5.174 -4.847 -14.070 1.00 98.31 81 ILE A C 1
ATOM 619 O O . ILE A 1 81 ? 6.112 -5.649 -14.060 1.00 98.31 81 ILE A O 1
ATOM 623 N N . ASN A 1 82 ? 5.355 -3.544 -14.278 1.00 98.38 82 ASN A N 1
ATOM 624 C CA . ASN A 1 82 ? 6.667 -2.936 -14.457 1.00 98.38 82 ASN A CA 1
ATOM 625 C C . ASN A 1 82 ? 7.177 -2.319 -13.150 1.00 98.38 82 ASN A C 1
ATOM 627 O O . ASN A 1 82 ? 6.666 -1.293 -12.700 1.00 98.38 82 ASN A O 1
ATOM 631 N N . LEU A 1 83 ? 8.211 -2.937 -12.574 1.00 97.62 83 LEU A N 1
ATOM 632 C CA . LEU A 1 83 ? 8.858 -2.514 -11.326 1.00 97.62 83 LEU A CA 1
ATOM 633 C C . LEU A 1 83 ? 10.295 -2.028 -11.544 1.00 97.62 83 LEU A C 1
ATOM 635 O O . LEU A 1 83 ? 11.037 -1.830 -10.579 1.00 97.62 83 LEU A O 1
ATOM 639 N N . VAL A 1 84 ? 10.736 -1.913 -12.797 1.00 94.94 84 VAL A N 1
ATOM 640 C CA . VAL A 1 84 ? 12.127 -1.578 -13.088 1.00 94.94 84 VAL A CA 1
ATOM 641 C C . VAL A 1 84 ? 12.357 -0.090 -12.844 1.00 94.94 84 VAL A C 1
ATOM 643 O O . VAL A 1 84 ? 11.694 0.771 -13.417 1.00 94.94 84 VAL A O 1
ATOM 646 N N . GLY A 1 85 ? 13.344 0.207 -12.006 1.00 89.75 85 GLY A N 1
ATOM 647 C CA . GLY A 1 85 ? 13.786 1.561 -11.716 1.00 89.75 85 GLY A CA 1
ATOM 648 C C . GLY A 1 85 ? 15.238 1.576 -11.258 1.00 89.75 85 GLY A C 1
ATOM 649 O O . GLY A 1 85 ? 15.754 0.588 -10.731 1.00 89.75 85 GLY A O 1
ATOM 650 N N . LEU A 1 86 ? 15.896 2.704 -11.484 1.00 88.81 86 LEU A N 1
ATOM 651 C CA . LEU A 1 86 ? 17.244 3.013 -11.032 1.00 88.81 86 LEU A CA 1
ATOM 652 C C . LEU A 1 86 ? 17.170 4.226 -10.113 1.00 88.81 86 LEU A C 1
ATOM 654 O O . LEU A 1 86 ? 16.501 5.200 -10.437 1.00 88.81 86 LEU A O 1
ATOM 658 N N . LEU A 1 87 ? 17.899 4.204 -9.001 1.00 82.75 87 LEU A N 1
ATOM 659 C CA . LEU A 1 87 ? 18.051 5.389 -8.147 1.00 82.75 87 LEU A CA 1
ATOM 660 C C . LEU A 1 87 ? 19.231 6.268 -8.581 1.00 82.75 87 LEU A C 1
ATOM 662 O O . LEU A 1 87 ? 19.241 7.467 -8.325 1.00 82.75 87 LEU A O 1
ATOM 666 N N . ALA A 1 88 ? 20.213 5.674 -9.257 1.00 83.62 88 ALA A N 1
ATOM 667 C CA . ALA A 1 88 ? 21.381 6.351 -9.797 1.00 83.62 88 ALA A CA 1
ATOM 668 C C . ALA A 1 88 ? 21.757 5.737 -11.149 1.00 83.62 88 ALA A C 1
ATOM 670 O O . ALA A 1 88 ? 21.552 4.543 -11.384 1.00 83.62 88 ALA A O 1
ATOM 671 N N . GLU A 1 89 ? 22.311 6.559 -12.035 1.00 86.56 89 GLU A N 1
ATOM 672 C CA . GLU A 1 89 ? 22.817 6.098 -13.324 1.00 86.56 89 GLU A CA 1
ATOM 673 C C . GLU A 1 89 ? 24.174 5.404 -13.161 1.00 86.56 89 GLU A C 1
ATOM 675 O O . GLU A 1 89 ? 24.999 5.798 -12.337 1.00 86.56 89 GLU A O 1
ATOM 680 N N . GLY A 1 90 ? 24.433 4.381 -13.977 1.00 85.62 90 GLY A N 1
ATOM 681 C CA . GLY A 1 90 ? 25.706 3.664 -13.950 1.00 85.62 90 GLY A CA 1
ATOM 682 C C . GLY A 1 90 ? 25.971 2.890 -15.236 1.00 85.62 90 GLY A C 1
ATOM 683 O O . GLY A 1 90 ? 25.155 2.077 -15.676 1.00 85.62 90 GLY A O 1
ATOM 684 N N . GLY A 1 91 ? 27.130 3.126 -15.857 1.00 88.38 91 GLY A N 1
ATOM 685 C CA . GLY A 1 91 ? 27.520 2.476 -17.109 1.00 88.38 91 GLY A CA 1
ATOM 686 C C . GLY A 1 91 ? 26.449 2.621 -18.198 1.00 88.38 91 GLY A C 1
ATOM 687 O O . GLY A 1 91 ? 26.047 3.723 -18.558 1.00 88.38 91 GLY A O 1
ATOM 688 N N . ARG A 1 92 ? 25.952 1.489 -18.715 1.00 84.69 92 ARG A N 1
ATOM 689 C CA . ARG A 1 92 ? 24.898 1.448 -19.749 1.00 84.69 92 ARG A CA 1
ATOM 690 C C . ARG A 1 92 ? 23.463 1.480 -19.185 1.00 84.69 92 ARG A C 1
ATOM 692 O O . ARG A 1 92 ? 22.529 1.108 -19.897 1.00 84.69 92 ARG A O 1
ATOM 699 N N . GLN A 1 93 ? 23.282 1.779 -17.901 1.00 85.00 93 GLN A N 1
ATOM 700 C CA . GLN A 1 93 ? 21.984 1.895 -17.228 1.00 85.00 93 GLN A CA 1
ATOM 701 C C . GLN A 1 93 ? 21.729 3.374 -16.941 1.00 85.00 93 GLN A C 1
ATOM 703 O O . GLN A 1 93 ? 22.229 3.921 -15.960 1.00 85.00 93 GLN A O 1
ATOM 708 N N . ARG A 1 94 ? 21.008 4.019 -17.858 1.00 92.62 94 ARG A N 1
ATOM 709 C CA . ARG A 1 94 ? 20.667 5.445 -17.812 1.00 92.62 94 ARG A CA 1
ATOM 710 C C . ARG A 1 94 ? 19.175 5.608 -17.566 1.00 92.62 94 ARG A C 1
ATOM 712 O O . ARG A 1 94 ? 18.405 4.730 -17.973 1.00 92.62 94 ARG A O 1
ATOM 719 N N . PHE A 1 95 ? 18.774 6.716 -16.953 1.00 92.88 95 PHE A N 1
ATOM 720 C CA . PHE A 1 95 ? 17.369 7.014 -16.688 1.00 92.88 95 PHE A CA 1
ATOM 721 C C . PHE A 1 95 ? 16.551 7.006 -17.974 1.00 92.88 95 PHE A C 1
ATOM 723 O O . PHE A 1 95 ? 15.540 6.322 -18.027 1.00 92.88 95 PHE A O 1
ATOM 730 N N . ASP A 1 96 ? 17.033 7.639 -19.040 1.00 90.75 96 ASP A N 1
ATOM 731 C CA . ASP A 1 96 ? 16.333 7.648 -20.329 1.00 90.75 96 ASP A CA 1
ATOM 732 C C . ASP A 1 96 ? 16.117 6.229 -20.896 1.00 90.75 96 ASP A C 1
ATOM 734 O O . ASP A 1 96 ? 15.007 5.830 -21.238 1.00 90.75 96 ASP A O 1
ATOM 738 N N . SER A 1 97 ? 17.164 5.400 -20.866 1.00 91.88 97 SER A N 1
ATOM 739 C CA . SER A 1 97 ? 17.111 4.033 -21.403 1.00 91.88 97 SER A CA 1
ATOM 740 C C . SER A 1 97 ? 16.229 3.063 -20.604 1.00 91.88 97 SER A C 1
ATOM 742 O O . SER A 1 97 ? 15.819 2.035 -21.140 1.00 91.88 97 SER A O 1
ATOM 744 N N . ILE A 1 98 ? 15.984 3.336 -19.317 1.00 93.38 98 ILE A N 1
ATOM 745 C CA . ILE A 1 98 ? 15.283 2.415 -18.406 1.00 93.38 98 ILE A CA 1
ATOM 746 C C . ILE A 1 98 ? 13.936 2.970 -17.950 1.00 93.38 98 ILE A C 1
ATOM 748 O O . ILE A 1 98 ? 12.946 2.249 -18.027 1.00 93.38 98 ILE A O 1
ATOM 752 N N . HIS A 1 99 ? 13.888 4.214 -17.470 1.00 94.94 99 HIS A N 1
ATOM 753 C CA . HIS A 1 99 ? 12.646 4.856 -17.049 1.00 94.94 99 HIS A CA 1
ATOM 754 C C . HIS A 1 99 ? 11.811 5.257 -18.260 1.00 94.94 99 HIS A C 1
ATOM 756 O O . HIS A 1 99 ? 10.657 4.865 -18.308 1.00 94.94 99 HIS A O 1
ATOM 762 N N . SER A 1 100 ? 12.378 5.959 -19.247 1.00 94.56 100 SER A N 1
ATOM 763 C CA . SER A 1 100 ? 11.607 6.434 -20.404 1.00 94.56 100 SER A CA 1
ATOM 764 C C . SER A 1 100 ? 11.368 5.307 -21.414 1.00 94.56 100 SER A C 1
ATOM 766 O O . SER A 1 100 ? 10.300 4.697 -21.421 1.00 94.56 100 SER A O 1
ATOM 768 N N . PHE A 1 101 ? 12.389 4.967 -22.210 1.00 96.50 101 PHE A N 1
ATOM 769 C CA . PHE A 1 101 ? 12.286 3.964 -23.274 1.00 96.50 101 PHE A CA 1
ATOM 770 C C . PHE A 1 101 ? 11.814 2.615 -22.724 1.00 96.50 101 PHE A C 1
ATOM 772 O O . PHE A 1 101 ? 10.872 2.017 -23.232 1.00 96.50 101 PHE A O 1
ATOM 779 N N . GLY A 1 102 ? 12.441 2.146 -21.643 1.00 96.81 102 GLY A N 1
ATOM 780 C CA . GLY A 1 102 ? 12.125 0.850 -21.057 1.00 96.81 102 GLY A CA 1
ATOM 781 C C . GLY A 1 102 ? 10.680 0.722 -20.577 1.00 96.81 102 GLY A C 1
ATOM 782 O O . GLY A 1 102 ? 10.070 -0.325 -20.791 1.00 96.81 102 GLY A O 1
ATOM 783 N N . ALA A 1 103 ? 10.118 1.757 -19.945 1.00 97.88 103 ALA A N 1
ATOM 784 C CA . ALA A 1 103 ? 8.725 1.720 -19.506 1.00 97.88 103 ALA A CA 1
ATOM 785 C C . ALA A 1 103 ? 7.750 1.808 -20.683 1.00 97.88 103 ALA A C 1
ATOM 787 O O . ALA A 1 103 ? 6.766 1.066 -20.694 1.00 97.88 103 ALA A O 1
ATOM 788 N N . GLU A 1 104 ? 8.059 2.637 -21.681 1.00 98.44 104 GLU A N 1
ATOM 789 C CA . GLU A 1 104 ? 7.293 2.734 -22.925 1.00 98.44 104 GLU A CA 1
ATOM 790 C C . GLU A 1 104 ? 7.223 1.382 -23.646 1.00 98.44 104 GLU A C 1
ATOM 792 O O . GLU A 1 104 ? 6.136 0.945 -24.013 1.00 98.44 104 GLU A O 1
ATOM 797 N N . GLN A 1 105 ? 8.343 0.658 -23.774 1.00 98.56 105 GLN A N 1
ATOM 798 C CA . GLN A 1 105 ? 8.344 -0.657 -24.426 1.00 98.56 105 GLN A CA 1
ATOM 799 C C . GLN A 1 105 ? 7.454 -1.674 -23.701 1.00 98.56 105 GLN A C 1
ATOM 801 O O . GLN A 1 105 ? 6.800 -2.490 -24.349 1.00 98.56 105 GLN A O 1
ATOM 806 N N . VAL A 1 106 ? 7.394 -1.632 -22.365 1.00 98.50 106 VAL A N 1
ATOM 807 C CA . VAL A 1 106 ? 6.483 -2.507 -21.608 1.00 98.50 106 VAL A CA 1
ATOM 808 C C . VAL A 1 106 ? 5.025 -2.104 -21.839 1.00 98.50 106 VAL A C 1
ATOM 810 O O . VAL A 1 106 ? 4.180 -2.985 -21.967 1.00 98.50 106 VAL A O 1
ATOM 813 N N . ALA A 1 107 ? 4.727 -0.806 -21.928 1.00 98.38 107 ALA A N 1
ATOM 814 C CA . ALA A 1 107 ? 3.377 -0.315 -22.205 1.00 98.38 107 ALA A CA 1
ATOM 815 C C . ALA A 1 107 ? 2.896 -0.668 -23.614 1.00 98.38 107 ALA A C 1
ATOM 817 O O . ALA A 1 107 ? 1.790 -1.182 -23.774 1.00 98.38 107 ALA A O 1
ATOM 818 N N . LEU A 1 108 ? 3.754 -0.494 -24.620 1.00 98.50 108 LEU A N 1
ATOM 819 C CA . LEU A 1 108 ? 3.479 -0.919 -25.991 1.00 98.50 108 LEU A CA 1
ATOM 820 C C . LEU A 1 108 ? 3.238 -2.430 -26.066 1.00 98.50 108 LEU A C 1
ATOM 822 O O . LEU A 1 108 ? 2.283 -2.865 -26.704 1.00 98.50 108 LEU A O 1
ATOM 826 N N . ALA A 1 109 ? 4.056 -3.231 -25.374 1.00 98.44 109 ALA A N 1
ATOM 827 C CA . ALA A 1 109 ? 3.859 -4.675 -25.302 1.00 98.44 109 ALA A CA 1
ATOM 828 C C . ALA A 1 109 ? 2.548 -5.045 -24.586 1.00 98.44 109 ALA A C 1
ATOM 830 O O . ALA A 1 109 ? 1.848 -5.949 -25.036 1.00 98.44 109 ALA A O 1
ATOM 831 N N . ALA A 1 110 ? 2.183 -4.343 -23.507 1.00 97.44 110 ALA A N 1
ATOM 832 C CA . ALA A 1 110 ? 0.908 -4.560 -22.825 1.00 97.44 110 ALA A CA 1
ATOM 833 C C . ALA A 1 110 ? -0.267 -4.324 -23.778 1.00 97.44 110 ALA A C 1
ATOM 835 O O . ALA A 1 110 ? -1.127 -5.189 -23.921 1.00 97.44 110 ALA A O 1
ATOM 836 N N . ASN A 1 111 ? -0.262 -3.184 -24.471 1.00 96.94 111 ASN A N 1
ATOM 837 C CA . ASN A 1 111 ? -1.309 -2.822 -25.417 1.00 96.94 111 ASN A CA 1
ATOM 838 C C . ASN A 1 111 ? -1.395 -3.820 -26.587 1.00 96.94 111 ASN A C 1
ATOM 840 O O . ASN A 1 111 ? -2.477 -4.299 -26.912 1.00 96.94 111 ASN A O 1
ATOM 844 N N . ALA A 1 112 ? -0.252 -4.212 -27.162 1.00 97.38 112 ALA A N 1
ATOM 845 C CA . ALA A 1 112 ? -0.194 -5.164 -28.274 1.00 97.38 112 ALA A CA 1
ATOM 846 C C . ALA A 1 112 ? -0.766 -6.551 -27.927 1.00 97.38 112 ALA A C 1
ATOM 848 O O . ALA A 1 112 ? -1.365 -7.199 -28.783 1.00 97.38 112 ALA A O 1
ATOM 849 N N . HIS A 1 113 ? -0.600 -6.999 -26.679 1.00 96.12 113 HIS A N 1
ATOM 850 C CA . HIS A 1 113 ? -1.105 -8.291 -26.197 1.00 96.12 113 HIS A CA 1
ATOM 851 C C . HIS A 1 113 ? -2.473 -8.190 -25.503 1.00 96.12 113 HIS A C 1
ATOM 853 O O . HIS A 1 113 ? -2.969 -9.191 -24.990 1.00 96.12 113 HIS A O 1
ATOM 859 N N . GLY A 1 114 ? -3.089 -7.001 -25.457 1.00 94.25 114 GLY A N 1
ATOM 860 C CA . GLY A 1 114 ? -4.334 -6.770 -24.713 1.00 94.25 114 GLY A CA 1
ATOM 861 C C . GLY A 1 114 ? -4.197 -7.015 -23.204 1.00 94.25 114 GLY A C 1
ATOM 862 O O . GLY A 1 114 ? -5.186 -7.285 -22.522 1.00 94.25 114 GLY A O 1
ATOM 863 N N . ALA A 1 115 ? -2.972 -6.958 -22.680 1.00 94.19 115 ALA A N 1
ATOM 864 C CA . ALA A 1 115 ? -2.670 -7.194 -21.281 1.00 94.19 115 ALA A CA 1
ATOM 865 C C . ALA A 1 115 ? -2.924 -5.931 -20.454 1.00 94.19 115 ALA A C 1
ATOM 867 O O . ALA A 1 115 ? -2.608 -4.806 -20.859 1.00 94.19 115 ALA A O 1
ATOM 868 N N . ARG A 1 116 ? -3.426 -6.123 -19.233 1.00 93.31 116 ARG A N 1
ATOM 869 C CA . ARG A 1 116 ? -3.501 -5.035 -18.250 1.00 93.31 116 ARG A CA 1
ATOM 870 C C . ARG A 1 116 ? -2.098 -4.634 -17.818 1.00 93.31 116 ARG A C 1
ATOM 872 O O . ARG A 1 116 ? -1.195 -5.471 -17.786 1.00 93.31 116 ARG A O 1
ATOM 879 N N . MET A 1 117 ? -1.916 -3.374 -17.437 1.00 94.19 117 MET A N 1
ATOM 880 C CA . MET A 1 117 ? -0.608 -2.869 -17.036 1.00 94.19 117 MET A CA 1
ATOM 881 C C . MET A 1 117 ? -0.656 -2.138 -15.700 1.00 94.19 117 MET A C 1
ATOM 883 O O . MET A 1 117 ? -1.465 -1.235 -15.507 1.00 94.19 117 MET A O 1
ATOM 887 N N . VAL A 1 118 ? 0.290 -2.480 -14.825 1.00 95.81 118 VAL A N 1
ATOM 888 C CA . VAL A 1 118 ? 0.647 -1.685 -13.647 1.00 95.81 118 VAL A CA 1
ATOM 889 C C . VAL A 1 118 ? 2.080 -1.190 -13.813 1.00 95.81 118 VAL A C 1
ATOM 891 O O . VAL A 1 118 ? 3.016 -1.984 -13.926 1.00 95.81 118 VAL A O 1
ATOM 894 N N . HIS A 1 119 ? 2.269 0.124 -13.810 1.00 97.56 119 HIS A N 1
ATOM 895 C CA . HIS A 1 119 ? 3.575 0.771 -13.796 1.00 97.56 119 HIS A CA 1
ATOM 896 C C . HIS A 1 119 ? 3.866 1.351 -12.413 1.00 97.56 119 HIS A C 1
ATOM 898 O O . HIS A 1 119 ? 3.087 2.146 -11.892 1.00 97.56 119 HIS A O 1
ATOM 904 N N . VAL A 1 120 ? 5.009 1.000 -11.822 1.00 96.88 120 VAL A N 1
ATOM 905 C CA . VAL A 1 120 ? 5.451 1.609 -10.563 1.00 96.88 120 VAL A CA 1
ATOM 906 C C . VAL A 1 120 ? 6.402 2.771 -10.846 1.00 96.88 120 VAL A C 1
ATOM 908 O O . VAL A 1 120 ? 7.582 2.603 -11.174 1.00 96.88 120 VAL A O 1
ATOM 911 N N . SER A 1 121 ? 5.863 3.974 -10.684 1.00 96.44 121 SER A N 1
ATOM 912 C CA . SER A 1 121 ? 6.574 5.243 -10.719 1.00 96.44 121 SER A CA 1
ATOM 913 C C . SER A 1 121 ? 7.153 5.601 -9.333 1.00 96.44 121 SER A C 1
ATOM 915 O O . SER A 1 121 ? 7.720 4.735 -8.664 1.00 96.44 121 SER A O 1
ATOM 917 N N . ALA A 1 122 ? 7.097 6.868 -8.920 1.00 93.88 122 ALA A N 1
ATOM 918 C CA . ALA A 1 122 ? 7.548 7.365 -7.625 1.00 93.88 122 ALA A CA 1
ATOM 919 C C . ALA A 1 122 ? 6.736 8.597 -7.202 1.00 93.88 122 ALA A C 1
ATOM 921 O O . ALA A 1 122 ? 6.284 9.373 -8.047 1.00 93.88 122 ALA A O 1
ATOM 922 N N . ILE A 1 123 ? 6.583 8.800 -5.891 1.00 90.69 123 ILE A N 1
ATOM 923 C CA . ILE A 1 123 ? 6.054 10.057 -5.353 1.00 90.69 123 ILE A CA 1
ATOM 924 C C . ILE A 1 123 ? 6.959 11.218 -5.794 1.00 90.69 123 ILE A C 1
ATOM 926 O O . ILE A 1 123 ? 8.186 11.098 -5.787 1.00 90.69 123 ILE A O 1
ATOM 930 N N . GLY A 1 124 ? 6.356 12.330 -6.211 1.00 88.75 124 GLY A N 1
ATOM 931 C CA . GLY A 1 124 ? 7.093 13.493 -6.710 1.00 88.75 124 GLY A CA 1
ATOM 932 C C . GLY A 1 124 ? 7.607 13.367 -8.148 1.00 88.75 124 GLY A C 1
ATOM 933 O O . GLY A 1 124 ? 8.470 14.149 -8.533 1.00 88.75 124 GLY A O 1
ATOM 934 N N . ALA A 1 125 ? 7.109 12.408 -8.939 1.00 93.62 125 ALA A N 1
ATOM 935 C CA . ALA A 1 125 ? 7.290 12.422 -10.388 1.00 93.62 125 ALA A CA 1
ATOM 936 C C . ALA A 1 125 ? 6.682 13.709 -10.975 1.00 93.62 125 ALA A C 1
ATOM 938 O O . ALA A 1 125 ? 5.464 13.879 -11.005 1.00 93.62 125 ALA A O 1
ATOM 939 N N . ASP A 1 126 ? 7.558 14.612 -11.405 1.00 94.88 126 ASP A N 1
ATOM 940 C CA . ASP A 1 126 ? 7.217 15.918 -11.961 1.00 94.88 126 ASP A CA 1
ATOM 941 C C . ASP A 1 126 ? 8.258 16.305 -13.026 1.00 94.88 126 ASP A C 1
ATOM 943 O O . ASP A 1 126 ? 9.468 16.251 -12.774 1.00 94.88 126 ASP A O 1
ATOM 947 N N . GLU A 1 127 ? 7.792 16.675 -14.224 1.00 94.56 127 GLU A N 1
ATOM 948 C CA . GLU A 1 127 ? 8.640 17.088 -15.351 1.00 94.56 127 GLU A CA 1
ATOM 949 C C . GLU A 1 127 ? 9.408 18.387 -15.053 1.00 94.56 127 GLU A C 1
ATOM 951 O O . GLU A 1 127 ? 10.491 18.599 -15.605 1.00 94.56 127 GLU A O 1
ATOM 956 N N . GLN A 1 128 ? 8.900 19.221 -14.141 1.00 96.12 128 GLN A N 1
ATOM 957 C CA . GLN A 1 128 ? 9.516 20.487 -13.731 1.00 96.12 128 GLN A CA 1
ATOM 958 C C . GLN A 1 128 ? 10.424 20.345 -12.501 1.00 96.12 128 GLN A C 1
ATOM 960 O O . GLN A 1 128 ? 11.082 21.304 -12.095 1.00 96.12 128 GLN A O 1
ATOM 965 N N . SER A 1 129 ? 10.514 19.148 -11.914 1.00 94.31 129 SER A N 1
ATOM 966 C CA . SER A 1 129 ? 11.320 18.917 -10.716 1.00 94.31 129 SER A CA 1
ATOM 967 C C . SER A 1 129 ? 12.802 19.238 -10.955 1.00 94.31 129 SER A C 1
ATOM 969 O O . SER A 1 129 ? 13.352 18.858 -11.994 1.00 94.31 129 SER A O 1
ATOM 971 N N . PRO A 1 130 ? 13.529 19.826 -9.985 1.00 92.19 130 PRO A N 1
ATOM 972 C CA . PRO A 1 130 ? 14.981 19.975 -10.081 1.00 92.19 130 PRO A CA 1
ATOM 973 C C . PRO A 1 130 ? 15.714 18.619 -10.069 1.00 92.19 130 PRO A C 1
ATOM 975 O O . PRO A 1 130 ? 16.827 18.510 -10.594 1.00 92.19 130 PRO A O 1
ATOM 978 N N . ALA A 1 131 ? 15.091 17.555 -9.551 1.00 91.25 131 ALA A N 1
ATOM 979 C CA . ALA A 1 131 ? 15.685 16.224 -9.490 1.00 91.25 131 ALA A CA 1
ATOM 980 C C . ALA A 1 131 ? 15.541 15.466 -10.822 1.00 91.25 131 ALA A C 1
ATOM 982 O O . ALA A 1 131 ? 14.437 15.174 -11.278 1.00 91.25 131 ALA A O 1
ATOM 983 N N . ALA A 1 132 ? 16.668 15.055 -11.416 1.00 92.94 132 ALA A N 1
ATOM 984 C CA . ALA A 1 132 ? 16.677 14.277 -12.662 1.00 92.94 132 ALA A CA 1
ATOM 985 C C . ALA A 1 132 ? 15.884 12.962 -12.553 1.00 92.94 132 ALA A C 1
ATOM 987 O O . ALA A 1 132 ? 15.191 12.576 -13.493 1.00 92.94 132 ALA A O 1
ATOM 988 N N . TYR A 1 133 ? 15.941 12.309 -11.387 1.00 92.81 133 TYR A N 1
ATOM 989 C CA . TYR A 1 133 ? 15.145 11.119 -11.093 1.00 92.81 133 TYR A CA 1
ATOM 990 C C . TYR A 1 133 ? 13.640 11.402 -11.229 1.00 92.81 133 TYR A C 1
ATOM 992 O O . TYR A 1 133 ? 12.965 10.714 -11.992 1.00 92.81 133 TYR A O 1
ATOM 1000 N N . ALA A 1 134 ? 13.131 12.453 -10.579 1.00 93.62 134 ALA A N 1
ATOM 1001 C CA . ALA A 1 134 ? 11.720 12.838 -10.633 1.00 93.62 134 ALA A CA 1
ATOM 1002 C C . ALA A 1 134 ? 11.258 13.168 -12.060 1.00 93.62 134 ALA A C 1
ATOM 1004 O O . ALA A 1 134 ? 10.247 12.622 -12.506 1.00 93.62 134 ALA A O 1
ATOM 1005 N N . ARG A 1 135 ? 12.048 13.953 -12.810 1.00 96.31 135 ARG A N 1
ATOM 1006 C CA . ARG A 1 135 ? 11.752 14.257 -14.222 1.00 96.31 135 ARG A CA 1
ATOM 1007 C C . ARG A 1 135 ? 11.680 12.996 -15.074 1.00 96.31 135 ARG A C 1
ATOM 1009 O O . ARG A 1 135 ? 10.748 12.825 -15.849 1.00 96.31 135 ARG A O 1
ATOM 1016 N N . SER A 1 136 ? 12.638 12.082 -14.906 1.00 96.56 136 SER A N 1
ATOM 1017 C CA . SER A 1 136 ? 12.657 10.834 -15.678 1.00 96.56 136 SER A CA 1
ATOM 1018 C C . SER A 1 136 ? 11.452 9.936 -15.393 1.00 96.56 136 SER A C 1
ATOM 1020 O O . SER A 1 136 ? 10.962 9.269 -16.299 1.00 96.56 136 SER A O 1
ATOM 1022 N N . LYS A 1 137 ? 10.947 9.935 -14.152 1.00 97.06 137 LYS A N 1
ATOM 1023 C CA . LYS A 1 137 ? 9.738 9.192 -13.785 1.00 97.06 137 LYS A CA 1
ATOM 1024 C C . LYS A 1 137 ? 8.488 9.860 -14.363 1.00 97.06 137 LYS A C 1
ATOM 1026 O O . LYS A 1 137 ? 7.647 9.149 -14.889 1.00 97.06 137 LYS A O 1
ATOM 1031 N N . ALA A 1 138 ? 8.408 11.191 -14.388 1.00 97.25 138 ALA A N 1
ATOM 1032 C CA . ALA A 1 138 ? 7.296 11.899 -15.030 1.00 97.25 138 ALA A CA 1
ATOM 1033 C C . ALA A 1 138 ? 7.222 11.645 -16.546 1.00 97.25 138 ALA A C 1
ATOM 1035 O O . ALA A 1 138 ? 6.158 11.315 -17.068 1.00 97.25 138 ALA A O 1
ATOM 1036 N N . VAL A 1 139 ? 8.369 11.693 -17.235 1.00 97.69 139 VAL A N 1
ATOM 1037 C CA . VAL A 1 139 ? 8.456 11.339 -18.661 1.00 97.69 139 VAL A CA 1
ATOM 1038 C C . VAL A 1 139 ? 8.006 9.896 -18.894 1.00 97.69 139 VAL A C 1
ATOM 1040 O O . VAL A 1 139 ? 7.238 9.641 -19.820 1.00 97.69 139 VAL A O 1
ATOM 1043 N N . ALA A 1 140 ? 8.437 8.958 -18.044 1.00 97.69 140 ALA A N 1
ATOM 1044 C CA . ALA A 1 140 ? 8.013 7.562 -18.121 1.00 97.69 140 ALA A CA 1
ATOM 1045 C C . ALA A 1 140 ? 6.492 7.414 -18.007 1.00 97.69 140 ALA A C 1
ATOM 1047 O O . ALA A 1 140 ? 5.887 6.712 -18.810 1.00 97.69 140 ALA A O 1
ATOM 1048 N N . GLU A 1 141 ? 5.864 8.100 -17.049 1.00 98.12 141 GLU A N 1
ATOM 1049 C CA . GLU A 1 141 ? 4.411 8.058 -16.872 1.00 98.12 141 GLU A CA 1
ATOM 1050 C C . GLU A 1 141 ? 3.663 8.572 -18.100 1.00 98.12 141 GLU A C 1
ATOM 1052 O O . GLU A 1 141 ? 2.731 7.917 -18.564 1.00 98.12 141 GLU A O 1
ATOM 1057 N N . ARG A 1 142 ? 4.106 9.698 -18.675 1.00 98.12 142 ARG A N 1
ATOM 1058 C CA . ARG A 1 142 ? 3.518 10.249 -19.900 1.00 98.12 142 ARG A CA 1
ATOM 1059 C C . ARG A 1 142 ? 3.604 9.260 -21.063 1.00 98.12 142 ARG A C 1
ATOM 1061 O O . ARG A 1 142 ? 2.621 9.076 -21.774 1.00 98.12 142 ARG A O 1
ATOM 1068 N N . LEU A 1 143 ? 4.761 8.623 -21.260 1.00 98.38 143 LEU A N 1
ATOM 1069 C CA . LEU A 1 143 ? 4.954 7.638 -22.332 1.00 98.38 143 LEU A CA 1
ATOM 1070 C C . LEU A 1 143 ? 4.133 6.364 -22.100 1.00 98.38 143 LEU A C 1
ATOM 1072 O O . LEU A 1 143 ? 3.524 5.849 -23.034 1.00 98.38 143 LEU A O 1
ATOM 1076 N N . VAL A 1 144 ? 4.069 5.879 -20.857 1.00 98.19 144 VAL A N 1
ATOM 1077 C CA . VAL A 1 144 ? 3.252 4.716 -20.484 1.00 98.19 144 VAL A CA 1
ATOM 1078 C C . VAL A 1 144 ? 1.777 4.976 -20.769 1.00 98.19 144 VAL A C 1
ATOM 1080 O O . VAL A 1 144 ? 1.147 4.156 -21.428 1.00 98.19 144 VAL A O 1
ATOM 1083 N N . LEU A 1 145 ? 1.239 6.116 -20.329 1.00 96.69 145 LEU A N 1
ATOM 1084 C CA . LEU A 1 145 ? -0.169 6.468 -20.540 1.00 96.69 145 LEU A CA 1
ATOM 1085 C C . LEU A 1 145 ? -0.484 6.762 -22.013 1.00 96.69 145 LEU A C 1
ATOM 1087 O O . LEU A 1 145 ? -1.590 6.484 -22.464 1.00 96.69 145 LEU A O 1
ATOM 1091 N N . ALA A 1 146 ? 0.477 7.275 -22.786 1.00 98.00 146 ALA A N 1
ATOM 1092 C CA . ALA A 1 146 ? 0.312 7.434 -24.229 1.00 98.00 146 ALA A CA 1
ATOM 1093 C C . ALA A 1 146 ? 0.243 6.080 -24.963 1.00 98.00 146 ALA A C 1
ATOM 1095 O O . ALA A 1 146 ? -0.537 5.929 -25.900 1.00 98.00 146 ALA A O 1
ATOM 1096 N N . ALA A 1 147 ? 1.046 5.097 -24.541 1.00 98.00 147 ALA A N 1
ATOM 1097 C CA . ALA A 1 147 ? 1.112 3.773 -25.162 1.00 98.00 147 ALA A CA 1
ATOM 1098 C C . ALA A 1 147 ? 0.017 2.803 -24.680 1.00 98.00 147 ALA A C 1
ATOM 1100 O O . ALA A 1 147 ? -0.429 1.954 -25.453 1.00 98.00 147 ALA A O 1
ATOM 1101 N N . GLN A 1 148 ? -0.402 2.915 -23.417 1.00 95.31 148 GLN A N 1
ATOM 1102 C CA . GLN A 1 148 ? -1.470 2.132 -22.799 1.00 95.31 148 GLN A CA 1
ATOM 1103 C C . GLN A 1 148 ? -2.314 3.043 -21.883 1.00 95.31 148 GLN A C 1
ATOM 1105 O O . GLN A 1 148 ? -2.024 3.151 -20.689 1.00 95.31 148 GLN A O 1
ATOM 1110 N N . PRO A 1 149 ? -3.361 3.706 -22.413 1.00 92.31 149 PRO A N 1
ATOM 1111 C CA . PRO A 1 149 ? -4.163 4.677 -21.660 1.00 92.31 149 PRO A CA 1
ATOM 1112 C C . PRO A 1 149 ? -4.845 4.122 -20.408 1.00 92.31 149 PRO A C 1
ATOM 1114 O O . PRO A 1 149 ? -5.085 4.869 -19.464 1.00 92.31 149 PRO A O 1
ATOM 1117 N N . SER A 1 150 ? -5.136 2.817 -20.371 1.00 88.38 150 SER A N 1
ATOM 1118 C CA . SER A 1 150 ? -5.733 2.156 -19.204 1.00 88.38 150 SER A CA 1
ATOM 1119 C C . SER A 1 150 ? -4.695 1.654 -18.189 1.00 88.38 150 SER A C 1
ATOM 1121 O O . SER A 1 150 ? -5.034 0.870 -17.302 1.00 88.38 150 SER A O 1
ATOM 1123 N N . ALA A 1 151 ? -3.412 2.006 -18.344 1.00 91.81 151 ALA A N 1
ATOM 1124 C CA . ALA A 1 151 ? -2.369 1.590 -17.415 1.00 91.81 151 ALA A CA 1
ATOM 1125 C C . ALA A 1 151 ? -2.553 2.255 -16.046 1.00 91.81 151 ALA A C 1
ATOM 1127 O O . ALA A 1 151 ? -2.745 3.465 -15.938 1.00 91.81 151 ALA A O 1
ATOM 1128 N N . ILE A 1 152 ? -2.396 1.471 -14.983 1.00 91.88 152 ILE A N 1
ATOM 1129 C CA . ILE A 1 152 ? -2.383 1.987 -13.616 1.00 91.88 152 ILE A CA 1
ATOM 1130 C C . ILE A 1 152 ? -0.966 2.446 -13.284 1.00 91.88 152 ILE A C 1
ATOM 1132 O O . ILE A 1 152 ? -0.015 1.665 -13.361 1.00 91.88 152 ILE A O 1
ATOM 1136 N N . VAL A 1 153 ? -0.821 3.703 -12.869 1.00 93.44 153 VAL A N 1
ATOM 1137 C CA . VAL A 1 153 ? 0.457 4.279 -12.445 1.00 93.44 153 VAL A CA 1
ATOM 1138 C C . VAL A 1 153 ? 0.482 4.426 -10.927 1.00 93.44 153 VAL A C 1
ATOM 1140 O O . VAL A 1 153 ? -0.154 5.304 -10.350 1.00 93.44 153 VAL A O 1
ATOM 1143 N N . MET A 1 154 ? 1.264 3.582 -10.260 1.00 93.44 154 MET A N 1
ATOM 1144 C CA . MET A 1 154 ? 1.486 3.681 -8.820 1.00 93.44 154 MET A CA 1
ATOM 1145 C C . MET A 1 154 ? 2.635 4.642 -8.524 1.00 93.44 154 MET A C 1
ATOM 1147 O O . MET A 1 154 ? 3.734 4.470 -9.048 1.00 93.44 154 MET A O 1
ATOM 1151 N N . ARG A 1 155 ? 2.430 5.598 -7.615 1.00 94.06 155 ARG A N 1
ATOM 1152 C CA . ARG A 1 155 ? 3.459 6.556 -7.173 1.00 94.06 155 ARG A CA 1
ATOM 1153 C C . ARG A 1 155 ? 3.829 6.343 -5.698 1.00 94.06 155 ARG A C 1
ATOM 1155 O O . ARG A 1 155 ? 3.499 7.182 -4.860 1.00 94.06 155 ARG A O 1
ATOM 1162 N N . PRO A 1 156 ? 4.476 5.218 -5.334 1.00 93.12 156 PRO A N 1
ATOM 1163 C CA . PRO A 1 156 ? 4.870 4.992 -3.952 1.00 93.12 156 PRO A CA 1
ATOM 1164 C C . PRO A 1 156 ? 5.956 5.984 -3.530 1.00 93.12 156 PRO A C 1
ATOM 1166 O O . PRO A 1 156 ? 6.782 6.427 -4.332 1.00 93.12 156 PRO A O 1
ATOM 1169 N N . SER A 1 157 ? 5.973 6.290 -2.239 1.00 91.06 157 SER A N 1
ATOM 1170 C CA . SER A 1 157 ? 7.096 6.964 -1.594 1.00 91.06 157 SER A CA 1
ATOM 1171 C C . SER A 1 157 ? 8.263 5.996 -1.351 1.00 91.06 157 SER A C 1
ATOM 1173 O O . SER A 1 157 ? 8.262 4.865 -1.843 1.00 91.06 157 SER A O 1
ATOM 1175 N N . ILE A 1 158 ? 9.285 6.440 -0.616 1.00 89.62 158 ILE A N 1
ATOM 1176 C CA . ILE A 1 158 ? 10.457 5.629 -0.279 1.00 89.62 158 ILE A CA 1
ATOM 1177 C C . ILE A 1 158 ? 10.007 4.335 0.400 1.00 89.62 158 ILE A C 1
ATOM 1179 O O . ILE A 1 158 ? 9.334 4.346 1.430 1.00 89.62 158 ILE A O 1
ATOM 1183 N N . LEU A 1 159 ? 10.404 3.215 -0.194 1.00 91.69 159 LEU A N 1
ATOM 1184 C CA . LEU A 1 159 ? 10.076 1.888 0.295 1.00 91.69 159 LEU A CA 1
ATOM 1185 C C . LEU A 1 159 ? 11.064 1.469 1.384 1.00 91.69 159 LEU A C 1
ATOM 1187 O O . LEU A 1 159 ? 12.270 1.623 1.200 1.00 91.69 159 LEU A O 1
ATOM 1191 N N . PHE A 1 160 ? 10.561 0.883 2.469 1.00 91.19 160 PHE A N 1
ATOM 1192 C CA . PHE A 1 160 ? 11.390 0.255 3.503 1.00 91.19 160 PHE A CA 1
ATOM 1193 C C . PHE A 1 160 ? 11.023 -1.219 3.701 1.00 91.19 160 PHE A C 1
ATOM 1195 O O . PHE A 1 160 ? 9.877 -1.632 3.473 1.00 91.19 160 PHE A O 1
ATOM 1202 N N . GLY A 1 161 ? 12.004 -2.025 4.108 1.00 89.06 161 GLY A N 1
ATOM 1203 C CA . GLY A 1 161 ? 11.857 -3.465 4.317 1.00 89.06 161 GLY A CA 1
ATOM 1204 C C . GLY A 1 161 ? 13.210 -4.159 4.490 1.00 89.06 161 GLY A C 1
ATOM 1205 O O . GLY A 1 161 ? 14.240 -3.515 4.350 1.00 89.06 161 GLY A O 1
ATOM 1206 N N . PRO A 1 162 ? 13.246 -5.472 4.775 1.00 86.94 162 PRO A N 1
ATOM 1207 C CA . PRO A 1 162 ? 14.493 -6.155 5.133 1.00 86.94 162 PRO A CA 1
ATOM 1208 C C . PRO A 1 162 ? 15.631 -5.974 4.115 1.00 86.94 162 PRO A C 1
ATOM 1210 O O . PRO A 1 162 ? 16.795 -5.923 4.504 1.00 86.94 162 PRO A O 1
ATOM 1213 N N . GLU A 1 163 ? 15.302 -5.853 2.827 1.00 89.19 163 GLU A N 1
ATOM 1214 C CA . GLU A 1 163 ? 16.277 -5.757 1.736 1.00 89.19 163 GLU A CA 1
ATOM 1215 C C . GLU A 1 163 ? 16.317 -4.386 1.048 1.00 89.19 163 GLU A C 1
ATOM 1217 O O . GLU A 1 163 ? 16.755 -4.299 -0.099 1.00 89.19 163 GLU A O 1
ATOM 1222 N N . ASP A 1 164 ? 15.840 -3.325 1.707 1.00 90.00 164 ASP A N 1
ATOM 1223 C CA . ASP A 1 164 ? 15.937 -1.973 1.153 1.00 90.00 164 ASP A CA 1
ATOM 1224 C C . ASP A 1 164 ? 17.384 -1.450 1.196 1.00 90.00 164 ASP A C 1
ATOM 1226 O O . ASP A 1 164 ? 18.137 -1.777 2.105 1.00 90.00 164 ASP A O 1
ATOM 1230 N N . ASP A 1 165 ? 17.791 -0.628 0.228 1.00 86.38 165 ASP A N 1
ATOM 1231 C CA . ASP A 1 165 ? 19.151 -0.063 0.193 1.00 86.38 165 ASP A CA 1
ATOM 1232 C C . ASP A 1 165 ? 19.255 1.299 0.900 1.00 86.38 165 ASP A C 1
ATOM 1234 O O . ASP A 1 165 ? 20.353 1.764 1.215 1.00 86.38 165 ASP A O 1
ATOM 1238 N N . PHE A 1 166 ? 18.133 1.987 1.127 1.00 86.94 166 PHE A N 1
ATOM 1239 C CA . PHE A 1 166 ? 18.138 3.360 1.632 1.00 86.94 166 PHE A CA 1
ATOM 1240 C C . PHE A 1 166 ? 18.393 3.395 3.139 1.00 86.94 166 PHE A C 1
ATOM 1242 O O . PHE A 1 166 ? 19.396 3.961 3.580 1.00 86.94 166 PHE A O 1
ATOM 1249 N N . PHE A 1 167 ? 17.518 2.769 3.923 1.00 86.62 167 PHE A N 1
ATOM 1250 C CA . PHE A 1 167 ? 17.607 2.690 5.375 1.00 86.62 167 PHE A CA 1
ATOM 1251 C C . PHE A 1 167 ? 18.756 1.783 5.804 1.00 86.62 167 PHE A C 1
ATOM 1253 O O . PHE A 1 167 ? 19.505 2.161 6.706 1.00 86.62 167 PHE A O 1
ATOM 1260 N N . ASN A 1 168 ? 18.981 0.653 5.123 1.00 88.50 168 ASN A N 1
ATOM 1261 C CA . ASN A 1 168 ? 20.110 -0.227 5.451 1.00 88.50 168 ASN A CA 1
ATOM 1262 C C . ASN A 1 168 ? 21.470 0.460 5.259 1.00 88.50 168 ASN A C 1
ATOM 1264 O O . ASN A 1 168 ? 22.393 0.208 6.034 1.00 88.50 168 ASN A O 1
ATOM 1268 N N . ARG A 1 169 ? 21.603 1.383 4.296 1.00 88.06 169 ARG A N 1
ATOM 1269 C CA . ARG A 1 169 ? 22.816 2.204 4.156 1.00 88.06 169 ARG A CA 1
ATOM 1270 C C . ARG A 1 169 ? 23.026 3.116 5.361 1.00 88.06 169 ARG A C 1
ATOM 1272 O O . ARG A 1 169 ? 24.137 3.174 5.881 1.00 88.06 169 ARG A O 1
ATOM 1279 N N . PHE A 1 170 ? 21.988 3.810 5.828 1.00 87.88 170 PHE A N 1
ATOM 1280 C CA . PHE A 1 170 ? 22.103 4.650 7.025 1.00 87.88 170 PHE A CA 1
ATOM 1281 C C . PHE A 1 170 ? 22.344 3.820 8.290 1.00 87.88 170 PHE A C 1
ATOM 1283 O O . PHE A 1 170 ? 23.162 4.214 9.118 1.00 87.88 170 PHE A O 1
ATOM 1290 N N . ALA A 1 171 ? 21.721 2.646 8.413 1.00 87.12 171 ALA A N 1
ATOM 1291 C CA . ALA A 1 171 ? 21.981 1.716 9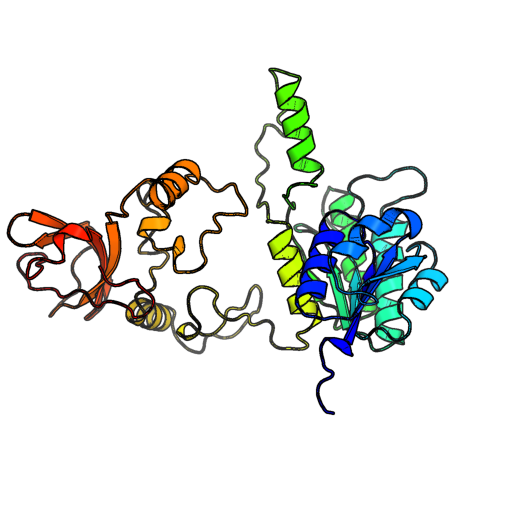.508 1.00 87.12 171 ALA A CA 1
ATOM 1292 C C . ALA A 1 171 ? 23.438 1.221 9.503 1.00 87.12 171 ALA A C 1
ATOM 1294 O O . ALA A 1 171 ? 24.076 1.163 10.553 1.00 87.12 171 ALA A O 1
ATOM 1295 N N . ALA A 1 172 ? 23.998 0.910 8.329 1.00 88.94 172 ALA A N 1
ATOM 1296 C CA . ALA A 1 172 ? 25.404 0.540 8.191 1.00 88.94 172 ALA A CA 1
ATOM 1297 C C . ALA A 1 172 ? 26.343 1.695 8.581 1.00 88.94 172 ALA A C 1
ATOM 1299 O O . ALA A 1 172 ? 27.284 1.481 9.342 1.00 88.94 172 ALA A O 1
ATOM 1300 N N . LEU A 1 173 ? 26.054 2.923 8.133 1.00 88.69 173 LEU A N 1
ATOM 1301 C CA . LEU A 1 173 ? 26.823 4.113 8.510 1.00 88.69 173 LEU A CA 1
ATOM 1302 C C . LEU A 1 173 ? 26.780 4.369 10.021 1.00 88.69 173 LEU A C 1
ATOM 1304 O O . LEU A 1 173 ? 27.829 4.570 10.626 1.00 88.69 173 LEU A O 1
ATOM 1308 N N . ALA A 1 174 ? 25.601 4.290 10.641 1.00 89.94 174 ALA A N 1
ATOM 1309 C CA . ALA A 1 174 ? 25.427 4.490 12.082 1.00 89.94 174 ALA A CA 1
ATOM 1310 C C . ALA A 1 174 ? 26.174 3.444 12.925 1.00 89.94 174 ALA A C 1
ATOM 1312 O O . ALA A 1 174 ? 26.610 3.731 14.036 1.00 89.94 174 ALA A O 1
ATOM 1313 N N . ARG A 1 175 ? 26.357 2.225 12.400 1.00 92.12 175 ARG A N 1
ATOM 1314 C CA . ARG A 1 175 ? 27.173 1.189 13.051 1.00 92.12 175 ARG A CA 1
ATOM 1315 C C . ARG A 1 175 ? 28.674 1.460 12.972 1.00 92.12 175 ARG A C 1
ATOM 1317 O O . ARG A 1 175 ? 29.414 0.931 13.794 1.00 92.12 175 ARG A O 1
ATOM 1324 N N . MET A 1 176 ? 29.122 2.205 11.965 1.00 90.81 176 MET A N 1
ATOM 1325 C CA . MET A 1 176 ? 30.543 2.424 11.681 1.00 90.81 176 MET A CA 1
ATOM 1326 C C . MET A 1 176 ? 31.048 3.800 12.125 1.00 90.81 176 MET A C 1
ATOM 1328 O O . MET A 1 176 ? 32.251 3.968 12.299 1.00 90.81 176 MET A O 1
ATOM 1332 N N . SER A 1 177 ? 30.160 4.780 12.295 1.00 89.62 177 SER A N 1
ATOM 1333 C CA . SER A 1 177 ? 30.511 6.167 12.592 1.00 89.62 177 SER A CA 1
ATOM 1334 C C . SER A 1 177 ? 29.617 6.739 13.697 1.00 89.62 177 SER A C 1
ATOM 1336 O O . SER A 1 177 ? 28.396 6.602 13.611 1.00 89.62 177 SER A O 1
ATOM 1338 N N . PRO A 1 178 ? 30.182 7.453 14.691 1.00 88.75 178 PRO A N 1
ATOM 1339 C CA . PRO A 1 178 ? 29.403 8.201 15.680 1.00 88.75 178 PRO A CA 1
ATOM 1340 C C . PRO A 1 178 ? 28.761 9.475 15.098 1.00 88.75 178 PRO A C 1
ATOM 1342 O O . PRO A 1 178 ? 27.970 10.128 15.772 1.00 88.75 178 PRO A O 1
ATOM 1345 N N . VAL A 1 179 ? 29.097 9.841 13.856 1.00 89.00 179 VAL A N 1
ATOM 1346 C CA . VAL A 1 179 ? 28.539 10.993 13.138 1.00 89.00 179 VAL A CA 1
ATOM 1347 C C . VAL A 1 179 ? 27.732 10.498 11.942 1.00 89.00 179 VAL A C 1
ATOM 1349 O O . VAL A 1 179 ? 28.261 9.769 11.098 1.00 89.00 179 VAL A O 1
ATOM 1352 N N . LEU A 1 180 ? 26.469 10.925 11.846 1.00 87.69 180 LEU A N 1
ATOM 1353 C CA . LEU A 1 180 ? 25.585 10.618 10.723 1.00 87.69 180 LEU A CA 1
ATOM 1354 C C . LEU A 1 180 ? 25.283 11.898 9.923 1.00 87.69 180 LEU A C 1
ATOM 1356 O O . LEU A 1 180 ? 24.790 12.867 10.503 1.00 87.69 180 LEU A O 1
ATOM 1360 N N . PRO A 1 181 ? 25.561 11.939 8.609 1.00 84.50 181 PRO A N 1
ATOM 1361 C CA . PRO A 1 181 ? 25.313 13.131 7.807 1.00 84.50 181 PRO A CA 1
ATOM 1362 C C . PRO A 1 181 ? 23.813 13.339 7.566 1.00 84.50 181 PRO A C 1
ATOM 1364 O O . PRO A 1 181 ? 23.125 12.457 7.051 1.00 84.50 181 PRO A O 1
ATOM 1367 N N . LEU A 1 182 ? 23.323 14.541 7.875 1.00 86.00 182 LEU A N 1
ATOM 1368 C CA . LEU A 1 182 ? 21.967 14.987 7.550 1.00 86.00 182 LEU A CA 1
ATOM 1369 C C . LEU A 1 182 ? 21.994 15.808 6.260 1.00 86.00 182 LEU A C 1
ATOM 1371 O O . LEU A 1 182 ? 22.205 17.022 6.269 1.00 86.00 182 LEU A O 1
ATOM 1375 N N . ILE A 1 183 ? 21.802 15.130 5.129 1.00 85.19 183 ILE A N 1
ATOM 1376 C CA . ILE A 1 183 ? 21.745 15.789 3.819 1.00 85.19 183 ILE A CA 1
ATOM 1377 C C . ILE A 1 183 ? 20.588 16.797 3.805 1.00 85.19 183 ILE A C 1
ATOM 1379 O O . ILE A 1 183 ? 19.498 16.507 4.295 1.00 85.19 183 ILE A O 1
ATOM 1383 N N . GLY A 1 184 ? 20.840 18.002 3.286 1.00 82.50 184 GLY A N 1
ATOM 1384 C CA . GLY A 1 184 ? 19.847 19.081 3.291 1.00 82.50 184 GLY A CA 1
ATOM 1385 C C . GLY A 1 184 ? 19.473 19.570 4.696 1.00 82.50 184 GLY A C 1
ATOM 1386 O O . GLY A 1 184 ? 18.359 20.042 4.901 1.00 82.50 184 GLY A O 1
ATOM 1387 N N . GLY A 1 185 ? 20.359 19.394 5.685 1.00 86.19 185 GLY A N 1
ATOM 1388 C CA . GLY A 1 185 ? 20.146 19.861 7.058 1.00 86.19 185 GLY A CA 1
ATOM 1389 C C . GLY A 1 185 ? 19.065 19.100 7.830 1.00 86.19 185 GLY A C 1
ATOM 1390 O O . GLY A 1 185 ? 18.617 19.580 8.865 1.00 86.19 185 GLY A O 1
ATOM 1391 N N . GLY A 1 186 ? 18.614 17.940 7.336 1.00 85.00 186 GLY A N 1
ATOM 1392 C CA . GLY A 1 186 ? 17.561 17.150 7.987 1.00 85.00 186 GLY A CA 1
ATOM 1393 C C . GLY A 1 186 ? 16.153 17.737 7.843 1.00 85.00 186 GLY A C 1
ATOM 1394 O O . GLY A 1 186 ? 15.234 17.273 8.507 1.00 85.00 186 GLY A O 1
ATOM 1395 N N . GLN A 1 187 ? 15.969 18.731 6.969 1.00 87.44 187 GLN A N 1
ATOM 1396 C CA . GLN A 1 187 ? 14.668 19.367 6.733 1.00 87.44 187 GLN A CA 1
ATOM 1397 C C . GLN A 1 187 ? 13.780 18.588 5.751 1.00 87.44 187 GLN A C 1
ATOM 1399 O O . GLN A 1 187 ? 12.599 18.889 5.605 1.00 87.44 187 GLN A O 1
ATOM 1404 N N . THR A 1 188 ? 14.333 17.593 5.051 1.00 85.25 188 THR A N 1
ATOM 1405 C CA . THR A 1 188 ? 13.566 16.789 4.092 1.00 85.25 188 THR A CA 1
ATOM 1406 C C . THR A 1 188 ? 12.605 15.858 4.826 1.00 85.25 188 THR A C 1
ATOM 1408 O O . THR A 1 188 ? 13.030 14.962 5.553 1.00 85.25 188 THR A O 1
ATOM 1411 N N . LEU A 1 189 ? 11.308 16.053 4.594 1.00 84.50 189 LEU A N 1
ATOM 1412 C CA . LEU A 1 189 ? 10.258 15.179 5.102 1.00 84.50 189 LEU A CA 1
ATOM 1413 C C . LEU A 1 189 ? 10.060 13.993 4.157 1.00 84.50 189 LEU A C 1
ATOM 1415 O O . LEU A 1 189 ? 9.966 14.155 2.941 1.00 84.50 189 LEU A O 1
ATOM 1419 N N . PHE A 1 190 ? 9.959 12.797 4.729 1.00 82.31 190 PHE A N 1
ATOM 1420 C CA . PHE A 1 190 ? 9.658 11.574 3.995 1.00 82.31 190 PHE A CA 1
ATOM 1421 C C . PHE A 1 190 ? 8.352 10.972 4.502 1.00 82.31 190 PHE A C 1
ATOM 1423 O O . PHE A 1 190 ? 8.040 11.053 5.688 1.00 82.31 190 PHE A O 1
ATOM 1430 N N . GLN A 1 191 ? 7.632 10.290 3.613 1.00 86.88 191 GLN A N 1
ATOM 1431 C CA . GLN A 1 191 ? 6.493 9.438 3.968 1.00 86.88 191 GLN A CA 1
ATOM 1432 C C . GLN A 1 191 ? 6.824 7.980 3.628 1.00 86.88 191 GLN A C 1
ATOM 1434 O O . GLN A 1 191 ? 6.355 7.496 2.600 1.00 86.88 191 GLN A O 1
ATOM 1439 N N . PRO A 1 192 ? 7.703 7.283 4.372 1.00 87.81 192 PRO A N 1
ATOM 1440 C CA . PRO A 1 192 ? 8.114 5.937 3.999 1.00 87.81 192 PRO A CA 1
ATOM 1441 C C . PRO A 1 192 ? 6.930 4.973 3.973 1.00 87.81 192 PRO A C 1
ATOM 1443 O O . PRO A 1 192 ? 6.028 5.057 4.805 1.00 87.81 192 PRO A O 1
ATOM 1446 N N . VAL A 1 193 ? 6.950 4.030 3.037 1.00 89.44 193 VAL A N 1
ATOM 1447 C CA . VAL A 1 193 ? 5.894 3.027 2.878 1.00 89.44 193 VAL A CA 1
ATOM 1448 C C . VAL A 1 193 ? 6.481 1.623 2.901 1.00 89.44 193 VAL A C 1
ATOM 1450 O O . VAL A 1 193 ? 7.530 1.348 2.318 1.00 89.44 193 VAL A O 1
ATOM 1453 N N . PHE A 1 194 ? 5.818 0.713 3.610 1.00 91.12 194 PHE A N 1
ATOM 1454 C CA . PHE A 1 194 ? 6.304 -0.652 3.740 1.00 91.12 194 PHE A CA 1
ATOM 1455 C C . PHE A 1 194 ? 6.212 -1.389 2.400 1.00 91.12 194 PHE A C 1
ATOM 1457 O O . PHE A 1 194 ? 5.160 -1.429 1.756 1.00 91.12 194 PHE A O 1
ATOM 1464 N N . VAL A 1 195 ? 7.301 -2.042 1.996 1.00 92.50 195 VAL A N 1
ATOM 1465 C CA . VAL A 1 195 ? 7.394 -2.721 0.693 1.00 92.50 195 VAL A CA 1
ATOM 1466 C C . VAL A 1 195 ? 6.334 -3.809 0.494 1.00 92.50 195 VAL A C 1
ATOM 1468 O O . VAL A 1 195 ? 5.848 -4.013 -0.618 1.00 92.50 195 VAL A O 1
ATOM 1471 N N . GLY A 1 196 ? 5.927 -4.496 1.565 1.00 91.81 196 GLY A N 1
ATOM 1472 C CA . GLY A 1 196 ? 4.880 -5.513 1.489 1.00 91.81 196 GLY A CA 1
ATOM 1473 C C . GLY A 1 196 ? 3.493 -4.941 1.188 1.00 91.81 196 GLY A C 1
ATOM 1474 O O . GLY A 1 196 ? 2.704 -5.629 0.545 1.00 91.81 196 GLY A O 1
ATOM 1475 N N . ASP A 1 197 ? 3.220 -3.697 1.591 1.00 90.12 197 ASP A N 1
ATOM 1476 C CA . ASP A 1 197 ? 1.946 -3.025 1.307 1.00 90.12 197 ASP A CA 1
ATOM 1477 C C . ASP A 1 197 ? 1.886 -2.561 -0.138 1.00 90.12 197 ASP A C 1
ATOM 1479 O O . ASP A 1 197 ? 0.899 -2.812 -0.823 1.00 90.12 197 ASP A O 1
ATOM 1483 N N . VAL A 1 198 ? 2.982 -1.996 -0.647 1.00 92.31 198 VAL A N 1
ATOM 1484 C CA . VAL A 1 198 ? 3.082 -1.652 -2.071 1.00 92.31 198 VAL A CA 1
ATOM 1485 C C . VAL A 1 198 ? 2.998 -2.899 -2.942 1.00 92.31 198 VAL A C 1
ATOM 1487 O O . VAL A 1 198 ? 2.345 -2.877 -3.980 1.00 92.31 198 VAL A O 1
ATOM 1490 N N . ALA A 1 199 ? 3.584 -4.016 -2.508 1.00 94.19 199 ALA A N 1
ATOM 1491 C CA . ALA A 1 199 ? 3.452 -5.283 -3.215 1.00 94.19 199 ALA A CA 1
ATOM 1492 C C . ALA A 1 199 ? 2.015 -5.830 -3.220 1.00 94.19 199 ALA A C 1
ATOM 1494 O O . ALA A 1 199 ? 1.566 -6.368 -4.233 1.00 94.19 199 ALA A O 1
ATOM 1495 N N . ALA A 1 200 ? 1.298 -5.704 -2.100 1.00 89.56 200 ALA A N 1
ATOM 1496 C CA . ALA A 1 200 ? -0.109 -6.079 -2.011 1.00 89.56 200 ALA A CA 1
ATOM 1497 C C . ALA A 1 200 ? -0.981 -5.194 -2.912 1.00 89.56 200 ALA A C 1
ATOM 1499 O O . ALA A 1 200 ? -1.796 -5.735 -3.654 1.00 89.56 200 ALA A O 1
ATOM 1500 N N . ALA A 1 201 ? -0.746 -3.879 -2.905 1.00 88.69 201 ALA A N 1
ATOM 1501 C CA . ALA A 1 201 ? -1.437 -2.923 -3.763 1.00 88.69 201 ALA A CA 1
ATOM 1502 C C . ALA A 1 201 ? -1.160 -3.191 -5.249 1.00 88.69 201 ALA A C 1
ATOM 1504 O O . ALA A 1 201 ? -2.101 -3.341 -6.012 1.00 88.69 201 ALA A O 1
ATOM 1505 N N . ALA A 1 202 ? 0.099 -3.376 -5.659 1.00 90.56 202 ALA A N 1
ATOM 1506 C CA . ALA A 1 202 ? 0.442 -3.682 -7.052 1.00 90.56 202 ALA A CA 1
ATOM 1507 C C . ALA A 1 202 ? -0.216 -4.974 -7.552 1.00 90.56 202 ALA A C 1
ATOM 1509 O O . ALA A 1 202 ? -0.651 -5.048 -8.698 1.00 90.56 202 ALA A O 1
ATOM 1510 N N . ARG A 1 203 ? -0.316 -5.991 -6.685 1.00 89.75 203 ARG A N 1
ATOM 1511 C CA . ARG A 1 203 ? -1.077 -7.210 -6.968 1.00 89.75 203 ARG A CA 1
ATOM 1512 C C . ARG A 1 203 ? -2.572 -6.917 -7.084 1.00 89.75 203 ARG A C 1
ATOM 1514 O O . ARG A 1 203 ? -3.196 -7.470 -7.970 1.00 89.75 203 ARG A O 1
ATOM 1521 N N . ASP A 1 204 ? -3.158 -6.131 -6.187 1.00 82.88 204 ASP A N 1
ATOM 1522 C CA . ASP A 1 204 ? -4.604 -5.877 -6.180 1.00 82.88 204 ASP A CA 1
ATOM 1523 C C . ASP A 1 204 ? -5.036 -5.008 -7.379 1.00 82.88 204 ASP A C 1
ATOM 1525 O O . ASP A 1 204 ? -6.027 -5.330 -8.031 1.00 82.88 204 ASP A O 1
ATOM 15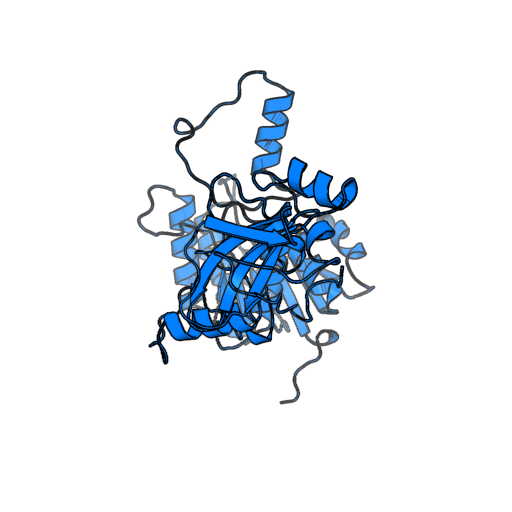29 N N . GLU A 1 205 ? -4.237 -4.002 -7.742 1.00 75.31 205 GLU A N 1
ATOM 1530 C CA . GLU A 1 205 ? -4.441 -3.136 -8.914 1.00 75.31 205 GLU A CA 1
ATOM 1531 C C . GLU A 1 205 ? -4.245 -3.875 -10.236 1.00 75.31 205 GLU A C 1
ATOM 1533 O O . GLU A 1 205 ? -5.022 -3.709 -11.167 1.00 75.31 205 GLU A O 1
ATOM 1538 N N . ALA A 1 206 ? -3.281 -4.798 -10.300 1.00 66.31 206 ALA A N 1
ATOM 1539 C CA . ALA A 1 206 ? -3.119 -5.710 -11.434 1.00 66.31 206 ALA A CA 1
ATOM 1540 C C . ALA A 1 206 ? -4.394 -6.516 -11.759 1.00 66.31 206 ALA A C 1
ATOM 1542 O O . ALA A 1 206 ? -4.501 -7.098 -12.840 1.00 66.31 206 ALA A O 1
ATOM 1543 N N . LEU A 1 207 ? -5.342 -6.586 -10.820 1.00 63.94 207 LEU A N 1
ATOM 1544 C CA . LEU A 1 207 ? -6.496 -7.472 -10.868 1.00 63.94 207 LEU A CA 1
ATOM 1545 C C . LEU A 1 207 ? -7.838 -6.739 -10.935 1.00 63.94 207 LEU A C 1
ATOM 1547 O O . LEU A 1 207 ? -8.814 -7.372 -11.341 1.00 63.94 207 LEU A O 1
ATOM 1551 N N . LYS A 1 208 ? -7.895 -5.440 -10.618 1.00 63.72 208 LYS A N 1
ATOM 1552 C CA . LYS A 1 208 ? -9.096 -4.606 -10.762 1.00 63.72 208 LYS A CA 1
ATOM 1553 C C . LYS A 1 208 ? -9.048 -3.845 -12.084 1.00 63.72 208 LYS A C 1
ATOM 1555 O O . LYS A 1 208 ? -8.055 -3.202 -12.388 1.00 63.72 208 LYS A O 1
ATOM 1560 N N . ALA A 1 209 ? -10.107 -3.962 -12.882 1.00 43.28 209 ALA A N 1
ATOM 1561 C CA . ALA A 1 209 ? -10.246 -3.199 -14.120 1.00 43.28 209 ALA A CA 1
ATOM 1562 C C . ALA A 1 209 ? -11.038 -1.899 -13.931 1.00 43.28 209 ALA A C 1
ATOM 1564 O O . ALA A 1 209 ? -10.935 -1.050 -14.797 1.00 43.28 209 ALA A O 1
ATOM 1565 N N . ASP A 1 210 ? -11.768 -1.715 -12.822 1.00 51.53 210 ASP A N 1
ATOM 1566 C CA . ASP A 1 210 ? -12.566 -0.506 -12.632 1.00 51.53 210 ASP A CA 1
ATOM 1567 C C . ASP A 1 210 ? -12.860 -0.160 -11.167 1.00 51.53 210 ASP A C 1
ATOM 1569 O O . ASP A 1 210 ? -12.828 -1.004 -10.266 1.00 51.53 210 ASP A O 1
ATOM 1573 N N . GLU A 1 211 ? -13.173 1.130 -11.025 1.00 59.94 211 GLU A N 1
ATOM 1574 C CA . GLU A 1 211 ? -13.788 1.873 -9.922 1.00 59.94 211 GLU A CA 1
ATOM 1575 C C . GLU A 1 211 ? -12.892 2.649 -8.955 1.00 59.94 211 GLU A C 1
ATOM 1577 O O . GLU A 1 211 ? -13.441 3.456 -8.230 1.00 59.94 211 GLU A O 1
ATOM 1582 N N . GLY A 1 212 ? -11.558 2.527 -8.908 1.00 64.69 212 GLY A N 1
ATOM 1583 C CA . GLY A 1 212 ? -10.715 3.425 -8.070 1.00 64.69 212 GLY A CA 1
ATOM 1584 C C . GLY A 1 212 ? -11.071 3.491 -6.563 1.00 64.69 212 GLY A C 1
ATOM 1585 O O . GLY A 1 212 ? -10.475 4.258 -5.801 1.00 64.69 212 GLY A O 1
ATOM 1586 N N . PHE A 1 213 ? -12.021 2.661 -6.130 1.00 73.06 213 PHE A N 1
ATOM 1587 C CA . PHE A 1 213 ? -12.552 2.536 -4.791 1.00 73.06 213 PHE A CA 1
ATOM 1588 C C . PHE A 1 213 ? -11.967 1.275 -4.142 1.00 73.06 213 PHE A C 1
ATOM 1590 O O . PHE A 1 213 ? -11.891 0.170 -4.700 1.00 73.06 213 PHE A O 1
ATOM 1597 N N . TYR A 1 214 ? -11.547 1.441 -2.900 1.00 73.00 214 TYR A N 1
ATOM 1598 C CA . TYR A 1 214 ? -10.927 0.428 -2.068 1.00 73.00 214 TYR A CA 1
ATOM 1599 C C . TYR A 1 214 ? -11.807 0.230 -0.851 1.00 73.00 214 TYR A C 1
ATOM 1601 O O . TYR A 1 214 ? -12.129 1.199 -0.176 1.00 73.00 214 TYR A O 1
ATOM 1609 N N . ARG A 1 215 ? -12.195 -1.012 -0.545 1.00 80.75 215 ARG A N 1
ATOM 1610 C CA . ARG A 1 215 ? -12.946 -1.300 0.686 1.00 80.75 215 ARG A CA 1
ATOM 1611 C C . ARG A 1 215 ? -12.243 -0.667 1.882 1.00 80.75 215 ARG A C 1
ATOM 1613 O O . ARG A 1 215 ? -11.021 -0.786 2.000 1.00 80.75 215 ARG A O 1
ATOM 1620 N N . ASP A 1 216 ? -13.010 -0.006 2.742 1.00 87.56 216 ASP A N 1
ATOM 1621 C CA . ASP A 1 216 ? -12.462 0.619 3.936 1.00 87.56 216 ASP A CA 1
ATOM 1622 C C . ASP A 1 216 ? -11.776 -0.458 4.798 1.00 87.56 216 ASP A C 1
ATOM 1624 O O . ASP A 1 216 ? -12.425 -1.432 5.193 1.00 87.56 216 ASP A O 1
ATOM 1628 N N . PRO A 1 217 ? -10.466 -0.331 5.083 1.00 85.88 217 PRO A N 1
ATOM 1629 C CA . PRO A 1 217 ? -9.738 -1.365 5.803 1.00 85.88 217 PRO A CA 1
ATOM 1630 C C . PRO A 1 217 ? -10.159 -1.465 7.271 1.00 85.88 217 PRO A C 1
ATOM 1632 O O . PRO A 1 217 ? -9.857 -2.473 7.896 1.00 85.88 217 PRO A O 1
ATOM 1635 N N . ARG A 1 218 ? -10.837 -0.462 7.846 1.00 92.81 218 ARG A N 1
ATOM 1636 C CA . ARG A 1 218 ? -11.287 -0.504 9.244 1.00 92.81 218 ARG A CA 1
ATOM 1637 C C . ARG A 1 218 ? -12.449 -1.479 9.399 1.00 92.81 218 ARG A C 1
ATOM 1639 O O . ARG A 1 218 ? -12.364 -2.370 10.234 1.00 92.81 218 ARG A O 1
ATOM 1646 N N . LEU A 1 219 ? -13.502 -1.312 8.590 1.00 93.19 219 LEU A N 1
ATOM 1647 C CA . LEU A 1 219 ? -14.716 -2.137 8.586 1.00 93.19 219 LEU A CA 1
ATOM 1648 C C . LEU A 1 219 ? -15.400 -2.122 7.206 1.00 93.19 219 LEU A C 1
ATOM 1650 O O . LEU A 1 219 ? -15.557 -1.042 6.637 1.00 93.19 219 LEU A O 1
ATOM 1654 N N . PRO A 1 220 ? -15.926 -3.259 6.706 1.00 88.94 220 PRO A N 1
ATOM 1655 C CA . PRO A 1 220 ? -16.715 -3.294 5.469 1.00 88.94 220 PRO A CA 1
ATOM 1656 C C . PRO A 1 220 ? -17.951 -2.378 5.468 1.00 88.94 220 PRO A C 1
ATOM 1658 O O . PRO A 1 220 ? -18.343 -1.882 4.417 1.00 88.94 220 PRO A O 1
ATOM 1661 N N . GLN A 1 221 ? -18.560 -2.147 6.634 1.00 93.69 221 GLN A N 1
ATOM 1662 C CA . GLN A 1 221 ? -19.765 -1.328 6.815 1.00 93.69 221 GLN A CA 1
ATOM 1663 C C . GLN A 1 221 ? -19.517 0.169 6.584 1.00 93.69 221 GLN A C 1
ATOM 1665 O O . GLN A 1 221 ? -20.465 0.921 6.375 1.00 93.69 221 GLN A O 1
ATOM 1670 N N . LEU A 1 222 ? -18.255 0.607 6.589 1.00 91.81 222 LEU A N 1
ATOM 1671 C CA . LEU A 1 222 ? -17.873 1.966 6.193 1.00 91.81 222 LEU A CA 1
ATOM 1672 C C . LEU A 1 222 ? -17.840 2.145 4.667 1.00 91.81 222 LEU A C 1
ATOM 1674 O O . LEU A 1 222 ? -17.591 3.244 4.186 1.00 91.81 222 LEU A O 1
ATOM 1678 N N . GLY A 1 223 ? -18.079 1.076 3.904 1.00 89.31 223 GLY A N 1
ATOM 1679 C CA . GLY A 1 223 ? -18.094 1.109 2.450 1.00 89.31 223 GLY A CA 1
ATOM 1680 C C . GLY A 1 223 ? -16.687 1.075 1.858 1.00 89.31 223 GLY A C 1
ATOM 1681 O O . GLY A 1 223 ? -15.880 0.187 2.158 1.00 89.31 223 GLY A O 1
ATOM 1682 N N . ALA A 1 224 ? -16.408 2.018 0.965 1.00 85.00 224 ALA A N 1
ATOM 1683 C CA . ALA A 1 224 ? -15.155 2.107 0.235 1.00 85.00 224 ALA A CA 1
ATOM 1684 C C . ALA A 1 224 ? -14.593 3.530 0.270 1.00 85.00 224 ALA A C 1
ATOM 1686 O O . ALA A 1 224 ? -15.294 4.496 0.550 1.00 85.00 224 ALA A O 1
ATOM 1687 N N . ARG A 1 225 ? -13.303 3.646 -0.021 1.00 82.56 225 ARG A N 1
ATOM 1688 C CA . ARG A 1 225 ? -12.548 4.890 -0.089 1.00 82.56 225 ARG A CA 1
ATOM 1689 C C . ARG A 1 225 ? -11.903 5.018 -1.450 1.00 82.56 225 ARG A C 1
ATOM 1691 O O . ARG A 1 225 ? -11.389 4.035 -1.976 1.00 82.56 225 ARG A O 1
ATOM 1698 N N . ALA A 1 226 ? -11.857 6.231 -1.962 1.00 77.00 226 ALA A N 1
ATOM 1699 C CA . ALA A 1 226 ? -11.041 6.593 -3.104 1.00 77.00 226 ALA A CA 1
ATOM 1700 C C . ALA A 1 226 ? -9.970 7.594 -2.666 1.00 77.00 226 ALA A C 1
ATOM 1702 O O . ALA A 1 226 ? -10.171 8.357 -1.722 1.00 77.00 226 ALA A O 1
ATOM 1703 N N . TYR A 1 227 ? -8.838 7.601 -3.363 1.00 71.31 227 TYR A N 1
ATOM 1704 C CA . TYR A 1 227 ? -7.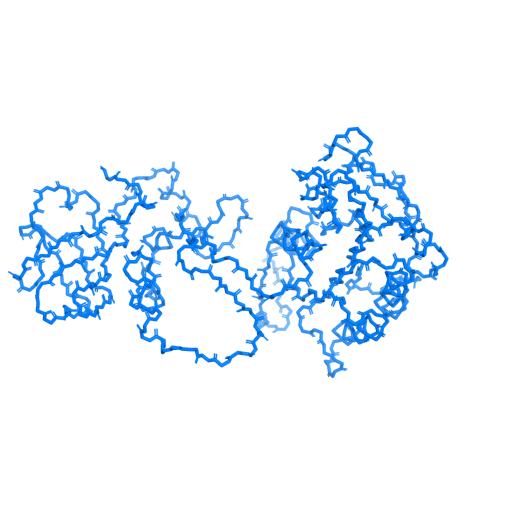769 8.572 -3.152 1.00 71.31 227 TYR A CA 1
ATOM 1705 C C . TYR A 1 227 ? -7.522 9.315 -4.460 1.00 71.31 227 TYR A C 1
ATOM 1707 O O . TYR A 1 227 ? -7.245 8.685 -5.476 1.00 71.31 227 TYR A O 1
ATOM 1715 N N . GLY A 1 228 ? -7.630 10.645 -4.441 1.00 67.44 228 GLY A N 1
ATOM 1716 C CA . GLY A 1 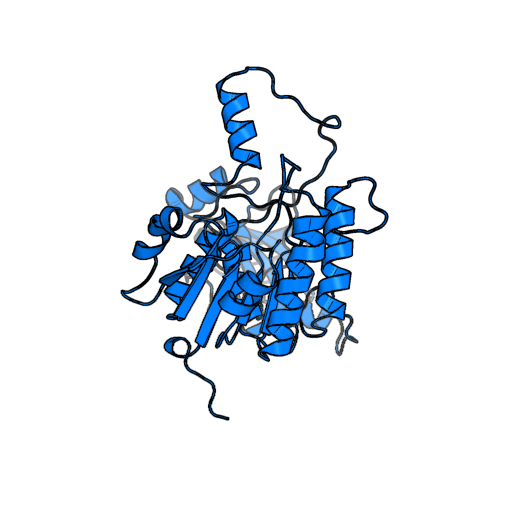228 ? -7.394 11.474 -5.627 1.00 67.44 228 GLY A CA 1
ATOM 1717 C C . GLY A 1 228 ? -8.478 11.394 -6.709 1.00 67.44 228 GLY A C 1
ATOM 1718 O O . GLY A 1 228 ? -8.274 11.937 -7.789 1.00 67.44 228 GLY A O 1
ATOM 1719 N N . LEU A 1 229 ? -9.618 10.748 -6.436 1.00 70.38 229 LEU A N 1
ATOM 1720 C CA . LEU A 1 229 ? -10.807 10.853 -7.280 1.00 70.38 229 LEU A CA 1
ATOM 1721 C C . LEU A 1 229 ? -11.608 12.091 -6.870 1.00 70.38 229 LEU A C 1
ATOM 1723 O O . LEU A 1 229 ? -11.919 12.264 -5.692 1.00 70.38 229 LEU A O 1
ATOM 1727 N N . ALA A 1 230 ? -11.945 12.930 -7.847 1.00 73.94 230 ALA A N 1
ATOM 1728 C CA . ALA A 1 230 ? -12.938 13.980 -7.678 1.00 73.94 230 ALA A CA 1
ATOM 1729 C C . ALA A 1 230 ? -14.322 13.370 -7.929 1.00 73.94 230 ALA A C 1
ATOM 1731 O O . ALA A 1 230 ? -14.589 12.864 -9.019 1.00 73.94 230 ALA A O 1
ATOM 1732 N N . ALA A 1 231 ? -15.177 13.391 -6.914 1.00 76.06 231 ALA A N 1
ATOM 1733 C CA . ALA A 1 231 ? -16.566 12.971 -7.005 1.00 76.06 231 ALA A CA 1
ATOM 1734 C C . ALA A 1 231 ? -17.428 13.989 -6.260 1.00 76.06 231 ALA A C 1
ATOM 1736 O O . ALA A 1 231 ? -17.012 14.503 -5.221 1.00 76.06 231 ALA A O 1
ATOM 1737 N N . GLU A 1 232 ? -18.617 14.266 -6.788 1.00 84.81 232 GLU A N 1
ATOM 1738 C CA . GLU A 1 232 ? -19.583 15.114 -6.096 1.00 84.81 232 GLU A CA 1
ATOM 1739 C C . GLU A 1 232 ? -20.119 14.374 -4.860 1.00 84.81 232 GLU A C 1
ATOM 1741 O O . GLU A 1 232 ? -20.543 13.216 -4.979 1.00 84.81 232 GLU A O 1
ATOM 1746 N N . PRO A 1 233 ? -20.090 14.993 -3.666 1.00 86.56 233 PRO A N 1
ATOM 1747 C CA . PRO A 1 233 ? -20.608 14.370 -2.461 1.00 86.56 233 PRO A CA 1
ATOM 1748 C C . PRO A 1 233 ? -22.124 14.198 -2.573 1.00 86.56 233 PRO A C 1
ATOM 1750 O O . PRO A 1 233 ? -22.861 15.130 -2.879 1.00 86.56 233 PRO A O 1
ATOM 1753 N N . THR A 1 234 ? -22.609 12.991 -2.291 1.00 89.12 234 THR A N 1
ATOM 1754 C CA . THR A 1 234 ? -24.052 12.698 -2.255 1.00 89.12 234 THR A CA 1
ATOM 1755 C C . THR A 1 234 ? -24.683 12.995 -0.893 1.00 89.12 234 THR A C 1
ATOM 1757 O O . THR A 1 234 ? -25.883 12.805 -0.722 1.00 89.12 234 THR A O 1
ATOM 1760 N N . THR A 1 235 ? -23.872 13.368 0.100 1.00 91.94 235 THR A N 1
ATOM 1761 C CA . THR A 1 235 ? -24.267 13.626 1.489 1.00 91.94 235 THR A CA 1
ATOM 1762 C C . THR A 1 235 ? -23.194 14.454 2.196 1.00 91.94 235 THR A C 1
ATOM 1764 O O . THR A 1 235 ? -22.044 14.473 1.756 1.00 91.94 235 THR A O 1
ATOM 1767 N N . ASP A 1 236 ? -23.557 15.078 3.315 1.00 90.75 236 ASP A N 1
ATOM 1768 C CA . ASP A 1 236 ? -22.647 15.898 4.119 1.00 90.75 236 ASP A CA 1
ATOM 1769 C C . ASP A 1 236 ? -21.698 15.061 4.995 1.00 90.75 236 ASP A C 1
ATOM 1771 O O . ASP A 1 236 ? -22.011 13.931 5.391 1.00 90.75 236 ASP A O 1
ATOM 1775 N N . GLU A 1 237 ? -20.546 15.643 5.349 1.00 88.94 237 GLU A N 1
ATOM 1776 C CA . GLU A 1 237 ? -19.530 15.030 6.222 1.00 88.94 237 GLU A CA 1
ATOM 1777 C C . GLU A 1 237 ? -20.106 14.636 7.593 1.00 88.94 237 GLU A C 1
ATOM 1779 O O . GLU A 1 237 ? -19.794 13.565 8.120 1.00 88.94 237 GLU A O 1
ATOM 1784 N N . ASP A 1 238 ? -21.046 15.430 8.111 1.00 89.19 238 ASP A N 1
ATOM 1785 C CA . ASP A 1 238 ? -21.745 15.148 9.365 1.00 89.19 238 ASP A CA 1
ATOM 1786 C C . ASP A 1 238 ? -22.496 13.813 9.337 1.00 89.19 238 ASP A C 1
ATOM 1788 O O . ASP A 1 238 ? -22.506 13.090 10.337 1.00 89.19 238 ASP A O 1
ATOM 1792 N N . VAL A 1 239 ? -23.087 13.439 8.198 1.00 92.25 239 VAL A N 1
ATOM 1793 C CA . VAL A 1 239 ? -23.795 12.158 8.040 1.00 92.25 239 VAL A CA 1
ATOM 1794 C C . VAL A 1 239 ? -22.804 10.996 8.051 1.00 92.25 239 VAL A C 1
ATOM 1796 O O . VAL A 1 239 ? -23.051 9.972 8.697 1.00 92.25 239 VAL A O 1
ATOM 1799 N N . TYR A 1 240 ? -21.656 11.159 7.391 1.00 91.25 240 TYR A N 1
ATOM 1800 C CA . TYR A 1 240 ? -20.589 10.161 7.413 1.00 91.25 240 TYR A CA 1
ATOM 1801 C C . TYR A 1 240 ? -20.036 9.960 8.828 1.00 91.25 240 TYR A C 1
ATOM 1803 O O . TYR A 1 240 ? -19.878 8.816 9.266 1.00 91.25 240 TYR A O 1
ATOM 1811 N N . ASP A 1 241 ? -19.797 11.036 9.577 1.00 91.25 241 ASP A N 1
ATOM 1812 C CA . ASP A 1 241 ? -19.328 10.908 10.953 1.00 91.25 241 ASP A CA 1
ATOM 1813 C C . ASP A 1 241 ? -20.376 10.279 11.879 1.00 91.25 241 ASP A C 1
ATOM 1815 O O . ASP A 1 241 ? -20.011 9.522 12.782 1.00 91.25 241 ASP A O 1
ATOM 1819 N N . ALA A 1 242 ? -21.671 10.524 11.645 1.00 92.00 242 ALA A N 1
ATOM 1820 C CA . ALA A 1 242 ? -22.746 9.881 12.401 1.00 92.00 242 ALA A CA 1
ATOM 1821 C C . ALA A 1 242 ? -22.745 8.368 12.156 1.00 92.00 242 ALA A C 1
ATOM 1823 O O . ALA A 1 242 ? -22.793 7.582 13.105 1.00 92.00 242 ALA A O 1
ATOM 1824 N N . HIS A 1 243 ? -22.630 7.965 10.887 1.00 93.69 243 HIS A N 1
ATOM 1825 C CA . HIS A 1 243 ? -22.524 6.565 10.479 1.00 93.69 243 HIS A CA 1
ATOM 1826 C C . HIS A 1 243 ? -21.282 5.892 11.074 1.00 93.69 243 HIS A C 1
ATOM 1828 O O . HIS A 1 243 ? -21.371 4.822 11.675 1.00 93.69 243 HIS A O 1
ATOM 1834 N N . ARG A 1 244 ? -20.120 6.547 10.985 1.00 94.12 244 ARG A N 1
ATOM 1835 C CA . ARG A 1 244 ? -18.861 6.069 11.574 1.00 94.12 244 ARG A CA 1
ATOM 1836 C C . ARG A 1 244 ? -18.987 5.858 13.086 1.00 94.12 244 ARG A C 1
ATOM 1838 O O . ARG A 1 244 ? -18.577 4.807 13.586 1.00 94.12 244 ARG A O 1
ATOM 1845 N N . LEU A 1 245 ? -19.546 6.837 13.801 1.00 93.81 245 LEU A N 1
ATOM 1846 C CA . LEU A 1 245 ? -19.730 6.767 15.251 1.00 93.81 245 LEU A CA 1
ATOM 1847 C C . LEU A 1 245 ? -20.718 5.665 15.648 1.00 93.81 245 LEU A C 1
ATOM 1849 O O . LEU A 1 245 ? -20.473 4.962 16.624 1.00 93.81 245 LEU A O 1
ATOM 1853 N N . ALA A 1 246 ? -21.786 5.458 14.873 1.00 93.88 246 ALA A N 1
ATOM 1854 C CA . ALA A 1 246 ? -22.733 4.363 15.090 1.00 93.88 246 ALA A CA 1
ATOM 1855 C C . ALA A 1 246 ? -22.095 2.971 14.924 1.00 93.88 246 ALA A C 1
ATOM 1857 O O . ALA A 1 246 ? -22.552 2.007 15.528 1.00 93.88 246 ALA A O 1
ATOM 1858 N N . LEU A 1 247 ? -21.013 2.862 14.147 1.00 95.31 247 LEU A N 1
ATOM 1859 C CA . LEU A 1 247 ? -20.197 1.647 14.043 1.00 95.31 247 LEU A CA 1
ATOM 1860 C C . LEU A 1 247 ? -19.133 1.537 15.153 1.00 95.31 247 LEU A C 1
ATOM 1862 O O . LEU A 1 247 ? -18.353 0.580 15.164 1.00 95.31 247 LEU A O 1
ATOM 1866 N N . GLY A 1 248 ? -19.057 2.523 16.051 1.00 94.31 248 GLY A N 1
ATOM 1867 C CA . GLY A 1 248 ? -18.066 2.629 17.122 1.00 94.31 248 GLY A CA 1
ATOM 1868 C C . GLY A 1 248 ? -16.637 2.867 16.648 1.00 94.31 248 GLY A C 1
ATOM 1869 O O . GLY A 1 248 ? -15.698 2.708 17.423 1.00 94.31 248 GLY A O 1
ATOM 1870 N N . VAL A 1 249 ? -16.443 3.223 15.378 1.00 95.31 249 VAL A N 1
ATOM 1871 C CA . VAL A 1 249 ? -15.117 3.462 14.807 1.00 95.31 249 VAL A CA 1
ATOM 1872 C C . VAL A 1 249 ? -14.677 4.863 15.212 1.00 95.31 249 VAL A C 1
ATOM 1874 O O . VAL A 1 249 ? -15.359 5.808 14.824 1.00 95.31 249 VAL A O 1
ATOM 1877 N N . PRO A 1 250 ? -13.565 5.060 15.940 1.00 94.06 250 PRO A N 1
ATOM 1878 C CA . PRO A 1 250 ? -13.139 6.413 16.265 1.00 94.06 250 PRO A CA 1
ATOM 1879 C C . PRO A 1 250 ? -12.598 7.142 15.011 1.00 94.06 250 PRO A C 1
ATOM 1881 O O . PRO A 1 250 ? -12.512 6.563 13.918 1.00 94.06 250 PRO A O 1
ATOM 1884 N N . GLY A 1 251 ? -12.350 8.444 15.115 1.00 90.19 251 GLY A N 1
ATOM 1885 C CA . GLY A 1 251 ? -12.070 9.343 13.994 1.00 90.19 251 GLY A CA 1
ATOM 1886 C C . GLY A 1 251 ? -11.186 10.525 14.394 1.00 90.19 251 GLY A C 1
ATOM 1887 O O . GLY A 1 251 ? -10.794 10.625 15.551 1.00 90.19 251 GLY A O 1
ATOM 1888 N N . PRO A 1 252 ? -10.856 11.433 13.456 1.00 84.62 252 PRO A N 1
ATOM 1889 C CA . PRO A 1 252 ? -9.926 12.543 13.698 1.00 84.62 252 PRO A CA 1
ATOM 1890 C C . PRO A 1 252 ? -10.292 13.489 14.849 1.00 84.62 252 PRO A C 1
ATOM 1892 O O . PRO A 1 252 ? -9.406 14.142 15.378 1.00 84.62 252 PRO A O 1
ATOM 1895 N N . ALA A 1 253 ? -11.565 13.562 15.242 1.00 86.69 253 ALA A N 1
ATOM 1896 C CA . ALA A 1 253 ? -11.992 14.320 16.420 1.00 86.69 253 ALA A CA 1
ATOM 1897 C C . ALA A 1 253 ? -11.732 13.580 17.750 1.00 86.69 253 ALA A C 1
ATOM 1899 O O . ALA A 1 253 ? -11.684 14.208 18.801 1.00 86.69 253 ALA A O 1
ATOM 1900 N N . ASP A 1 254 ? -11.566 12.254 17.706 1.00 87.62 254 ASP A N 1
ATOM 1901 C CA . ASP A 1 254 ? -11.443 11.378 18.878 1.00 87.62 254 ASP A CA 1
ATOM 1902 C C . ASP A 1 254 ? -9.980 11.143 19.284 1.00 87.62 254 ASP A C 1
ATOM 1904 O O . ASP A 1 254 ? -9.657 10.925 20.450 1.00 87.62 254 ASP A O 1
ATOM 1908 N N . TRP A 1 255 ? -9.085 11.156 18.300 1.00 73.81 255 TRP A N 1
ATOM 1909 C CA . TRP A 1 255 ? -7.651 10.910 18.431 1.00 73.81 255 TRP A CA 1
ATOM 1910 C C . TRP A 1 255 ? -6.875 12.109 17.866 1.00 73.81 255 TRP A C 1
ATOM 1912 O O . TRP A 1 255 ? -7.435 12.831 17.060 1.00 73.81 255 TRP A O 1
ATOM 1922 N N . LEU A 1 256 ? -5.594 12.298 18.223 1.00 57.84 256 LEU A N 1
ATOM 1923 C CA . LEU A 1 256 ? -4.708 13.464 17.921 1.00 57.84 256 LEU A CA 1
ATOM 1924 C C . LEU A 1 256 ? -4.432 14.401 19.106 1.00 57.84 256 LEU A C 1
ATOM 1926 O O . LEU A 1 256 ? -3.846 15.466 18.930 1.00 57.84 256 LEU A O 1
ATOM 1930 N N . THR A 1 257 ? -4.746 13.988 20.331 1.00 65.75 257 THR A N 1
ATOM 1931 C CA . THR A 1 257 ? -4.055 14.566 21.489 1.00 65.75 257 THR A CA 1
ATOM 1932 C C . THR A 1 257 ? -2.663 13.940 21.602 1.00 65.75 257 THR A C 1
ATOM 1934 O O . THR A 1 257 ? -2.504 12.741 21.354 1.00 65.75 257 THR A O 1
ATOM 1937 N N . ASP A 1 258 ? -1.666 14.702 22.063 1.00 68.19 258 ASP A N 1
ATOM 1938 C CA . ASP A 1 258 ? -0.287 14.224 22.305 1.00 68.19 258 ASP A CA 1
ATOM 1939 C C . ASP A 1 258 ? -0.191 13.043 23.300 1.00 68.19 258 ASP A C 1
ATOM 1941 O O . ASP A 1 258 ? 0.891 12.527 23.580 1.00 68.19 258 ASP A O 1
ATOM 1945 N N . LYS A 1 259 ? -1.323 12.623 23.875 1.00 73.38 259 LYS A N 1
ATOM 1946 C CA . LYS A 1 259 ? -1.439 11.608 24.924 1.00 73.38 259 LYS A CA 1
ATOM 1947 C C . LYS A 1 259 ? -2.110 10.313 24.460 1.00 73.38 259 LYS A C 1
ATOM 1949 O O . LYS A 1 259 ? -2.083 9.346 25.213 1.00 73.38 259 LYS A O 1
ATOM 1954 N N . THR A 1 260 ? -2.708 10.277 23.267 1.00 80.88 260 THR A N 1
ATOM 1955 C CA . THR A 1 260 ? -3.465 9.104 22.802 1.00 80.88 260 THR A CA 1
ATOM 1956 C C . THR A 1 260 ? -2.531 8.030 22.257 1.00 80.88 260 THR A C 1
ATOM 1958 O O . THR A 1 260 ? -1.849 8.249 21.252 1.00 80.88 260 THR A O 1
ATOM 1961 N N . TYR A 1 261 ? -2.541 6.833 22.849 1.00 84.31 261 TYR A N 1
ATOM 1962 C CA . TYR A 1 261 ? -1.842 5.699 22.250 1.00 84.31 261 TYR A CA 1
ATOM 1963 C C . TYR A 1 261 ? -2.683 5.070 21.127 1.00 84.31 261 TYR A C 1
ATOM 1965 O O . TYR A 1 261 ? -3.878 4.830 21.312 1.00 84.31 261 TYR A O 1
ATOM 1973 N N . PRO A 1 262 ? -2.084 4.680 19.984 1.00 87.12 262 PRO A N 1
ATOM 1974 C CA . PRO A 1 262 ? -2.819 4.067 18.871 1.00 87.12 262 PRO A CA 1
ATOM 1975 C C . PRO A 1 262 ? -3.669 2.842 19.250 1.00 87.12 262 PRO A C 1
ATOM 1977 O O . PRO A 1 262 ? -4.715 2.590 18.656 1.00 87.12 262 PRO A O 1
ATOM 1980 N N . ILE A 1 263 ? -3.239 2.071 20.253 1.00 87.31 263 ILE A N 1
ATOM 1981 C CA . ILE A 1 263 ? -3.980 0.902 20.744 1.00 87.31 263 ILE A CA 1
ATOM 1982 C C . ILE A 1 263 ? -5.228 1.276 21.556 1.00 87.31 263 ILE A C 1
ATOM 1984 O O . ILE A 1 263 ? -6.207 0.536 21.530 1.00 87.31 263 ILE A O 1
ATOM 1988 N N . GLU A 1 264 ? -5.224 2.434 22.223 1.00 89.38 264 GLU A N 1
ATOM 1989 C CA . GLU A 1 264 ? -6.398 2.977 22.917 1.00 89.38 264 GLU A CA 1
ATOM 1990 C C . GLU A 1 264 ? -7.434 3.443 21.890 1.00 89.38 264 GLU A C 1
ATOM 1992 O O . GLU A 1 264 ? -8.620 3.191 22.055 1.00 89.38 264 GLU A O 1
ATOM 1997 N N . ALA A 1 265 ? -6.974 3.996 20.765 1.00 91.31 265 ALA A N 1
ATOM 1998 C CA . ALA A 1 265 ? -7.785 4.317 19.590 1.00 91.31 265 ALA A CA 1
ATOM 1999 C C . ALA A 1 265 ? -8.167 3.093 18.726 1.00 91.31 265 ALA A C 1
ATOM 2001 O O . ALA A 1 265 ? -8.725 3.240 17.640 1.00 91.31 265 ALA A O 1
ATOM 2002 N N . ASN A 1 266 ? -7.879 1.872 19.189 1.00 93.19 266 ASN A N 1
ATOM 2003 C CA . ASN A 1 266 ? -8.218 0.607 18.526 1.00 93.19 266 ASN A CA 1
ATOM 2004 C C . ASN A 1 266 ? -7.566 0.375 17.161 1.00 93.19 266 ASN A C 1
ATOM 2006 O O . ASN A 1 266 ? -8.043 -0.453 16.381 1.00 93.19 266 ASN A O 1
ATOM 2010 N N . PHE A 1 267 ? -6.444 1.029 16.861 1.00 90.50 267 PHE A N 1
ATOM 2011 C CA . PHE A 1 267 ? -5.757 0.809 15.587 1.00 90.50 267 PHE A CA 1
ATOM 2012 C C . PHE A 1 267 ? -5.248 -0.640 15.459 1.00 90.50 267 PHE A C 1
ATOM 2014 O O . PHE A 1 267 ? -5.064 -1.127 14.347 1.00 90.50 267 PHE A O 1
ATOM 2021 N N . ASP A 1 268 ? -5.059 -1.363 16.570 1.00 89.75 268 ASP A N 1
ATOM 2022 C CA . ASP A 1 268 ? -4.729 -2.792 16.550 1.00 89.75 268 ASP A CA 1
ATOM 2023 C C . ASP A 1 268 ? -5.895 -3.695 16.115 1.00 89.75 268 ASP A C 1
ATOM 2025 O O . ASP A 1 268 ? -5.649 -4.814 15.670 1.00 89.75 268 ASP A O 1
ATOM 2029 N N . LEU A 1 269 ? -7.139 -3.220 16.245 1.00 92.12 269 LEU A N 1
ATOM 2030 C CA . LEU A 1 269 ? -8.363 -3.927 15.848 1.00 92.12 269 LEU A CA 1
ATOM 2031 C C . LEU A 1 269 ? -8.891 -3.455 14.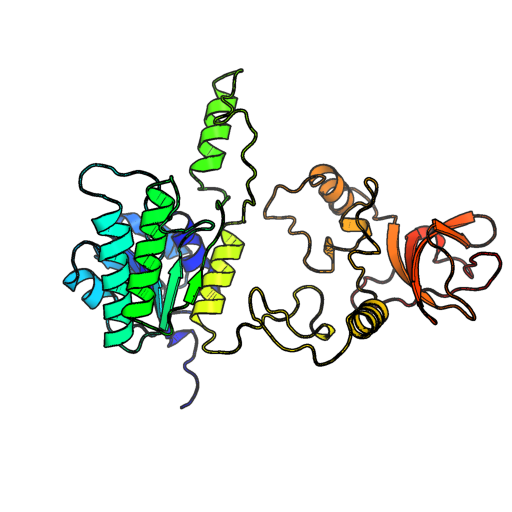486 1.00 92.12 269 LEU A C 1
ATOM 2033 O O . LEU A 1 269 ? -9.489 -4.233 13.753 1.00 92.12 269 LEU A O 1
ATOM 2037 N N . LEU A 1 270 ? -8.633 -2.195 14.130 1.00 93.56 270 LEU A N 1
ATOM 2038 C CA . LEU A 1 270 ? -9.148 -1.533 12.926 1.00 93.56 270 LEU A CA 1
ATOM 2039 C C . LEU A 1 270 ? -8.102 -1.431 11.804 1.00 93.56 270 LEU A C 1
ATOM 2041 O O . LEU A 1 270 ? -8.131 -0.501 10.999 1.00 93.56 270 LEU A O 1
ATOM 2045 N N . ASN A 1 271 ? -7.159 -2.377 11.759 1.00 88.94 271 ASN A N 1
ATOM 2046 C CA . ASN A 1 271 ? -6.118 -2.483 10.727 1.00 88.94 271 ASN A CA 1
ATOM 2047 C C . ASN A 1 271 ? -5.216 -1.234 10.584 1.00 88.94 271 ASN A C 1
ATOM 2049 O O . ASN A 1 271 ? -4.618 -1.012 9.533 1.00 88.94 271 ASN A O 1
ATOM 2053 N N . GLY A 1 272 ? -5.092 -0.429 11.644 1.00 86.19 272 GLY A N 1
ATOM 2054 C CA . GLY A 1 272 ? -4.226 0.753 11.705 1.00 86.19 272 GLY A CA 1
ATOM 2055 C C . GLY A 1 272 ? -2.803 0.472 12.209 1.00 86.19 272 GLY A C 1
ATOM 2056 O O . GLY A 1 272 ? -1.921 1.306 12.022 1.00 86.19 272 GLY A O 1
ATOM 2057 N N . ILE A 1 273 ? -2.552 -0.689 12.831 1.00 85.12 273 ILE A N 1
ATOM 2058 C CA . ILE A 1 273 ? -1.218 -1.128 13.274 1.00 85.12 273 ILE A CA 1
ATOM 2059 C C . ILE A 1 273 ? -0.914 -2.521 12.738 1.00 85.12 273 ILE A C 1
ATOM 2061 O O . ILE A 1 273 ? -1.659 -3.471 12.969 1.00 85.12 273 ILE A O 1
ATOM 2065 N N . ASP A 1 274 ? 0.262 -2.667 12.132 1.00 81.00 274 ASP A N 1
ATOM 2066 C CA . ASP A 1 274 ? 0.839 -3.969 11.823 1.00 81.00 274 ASP A CA 1
ATOM 2067 C C . ASP A 1 274 ? 2.057 -4.245 12.719 1.00 81.00 274 ASP A C 1
ATOM 2069 O O . ASP A 1 274 ? 3.108 -3.610 12.616 1.00 81.00 274 ASP A O 1
ATOM 2073 N N . PHE A 1 275 ? 1.931 -5.243 13.596 1.00 78.56 275 PHE A N 1
ATOM 2074 C CA . PHE A 1 275 ? 2.976 -5.624 14.553 1.00 78.56 275 PHE A CA 1
ATOM 2075 C C . PHE A 1 275 ? 4.158 -6.391 13.933 1.00 78.56 275 PHE A C 1
ATOM 2077 O O . PHE A 1 275 ? 5.065 -6.799 14.668 1.00 78.56 275 PHE A O 1
ATOM 2084 N N . LYS A 1 276 ? 4.148 -6.625 12.615 1.00 74.81 276 LYS A N 1
ATOM 2085 C CA . LYS A 1 276 ? 5.207 -7.313 11.860 1.00 74.81 276 LYS A CA 1
ATOM 2086 C C . LYS A 1 276 ? 6.022 -6.367 10.972 1.00 74.81 276 LYS A C 1
ATOM 2088 O O . LYS A 1 276 ? 7.167 -6.699 10.685 1.00 74.81 276 LYS A O 1
ATOM 2093 N N . LYS A 1 277 ? 5.466 -5.228 10.534 1.00 72.00 277 LYS A N 1
ATOM 2094 C CA . LYS A 1 277 ? 6.117 -4.309 9.569 1.00 72.00 277 LYS A CA 1
ATOM 2095 C C . LYS A 1 277 ? 7.213 -3.431 10.174 1.00 72.00 277 LYS A C 1
ATOM 2097 O O . LYS A 1 277 ? 8.229 -3.205 9.529 1.00 72.00 277 LYS A O 1
ATOM 2102 N N . GLY A 1 278 ? 7.031 -2.994 11.417 1.00 64.62 278 GLY A N 1
ATOM 2103 C CA . GLY A 1 278 ? 7.975 -2.112 12.104 1.00 64.62 278 GLY A CA 1
ATOM 2104 C C . GLY A 1 278 ? 7.864 -0.621 11.738 1.00 64.62 278 GLY A C 1
ATOM 2105 O O . GLY A 1 278 ? 7.371 -0.261 10.677 1.00 64.62 278 GLY A O 1
ATOM 2106 N N . CYS A 1 279 ? 8.330 0.196 12.687 1.00 65.12 279 CYS A N 1
ATOM 2107 C CA . CYS A 1 279 ? 8.492 1.651 12.785 1.00 65.12 279 CYS A CA 1
ATOM 2108 C C . CYS A 1 279 ? 7.277 2.560 12.516 1.00 65.12 279 CYS A C 1
ATOM 2110 O O . CYS A 1 279 ? 7.064 3.061 11.418 1.00 65.12 279 CYS A O 1
ATOM 2112 N N . PHE A 1 280 ? 6.566 2.880 13.598 1.00 65.69 280 PHE A N 1
ATOM 2113 C CA . PHE A 1 280 ? 5.802 4.119 13.771 1.00 65.69 280 PHE A CA 1
ATOM 2114 C C . PHE A 1 280 ? 6.178 4.734 15.131 1.00 65.69 280 PHE A C 1
ATOM 2116 O O . PHE A 1 280 ? 6.684 4.036 16.018 1.00 65.69 280 PHE A O 1
ATOM 2123 N N . VAL A 1 281 ? 5.959 6.037 15.315 1.00 58.44 281 VAL A N 1
ATOM 2124 C CA . VAL A 1 281 ? 6.246 6.710 16.594 1.00 58.44 281 VAL A CA 1
ATOM 2125 C C . VAL A 1 281 ? 5.386 6.088 17.702 1.00 58.44 281 VAL A C 1
ATOM 2127 O O . VAL A 1 281 ? 4.177 5.955 17.554 1.00 58.44 281 VAL A O 1
ATOM 2130 N N . GLY A 1 282 ? 6.011 5.655 18.803 1.00 64.62 282 GLY A N 1
ATOM 2131 C CA . GLY A 1 282 ? 5.321 4.953 19.896 1.00 64.62 282 GLY A CA 1
ATOM 2132 C C . GLY A 1 282 ? 5.168 3.434 19.709 1.00 64.62 282 GLY A C 1
ATOM 2133 O O . GLY A 1 282 ? 4.487 2.787 20.514 1.00 64.62 282 GLY A O 1
ATOM 2134 N N . GLN A 1 283 ? 5.813 2.834 18.696 1.00 73.81 283 GLN A N 1
ATOM 2135 C CA . GLN A 1 283 ? 5.763 1.385 18.451 1.00 73.81 283 GLN A CA 1
ATOM 2136 C C . GLN A 1 283 ? 6.218 0.561 19.658 1.00 73.81 283 GLN A C 1
ATOM 2138 O O . GLN A 1 283 ? 5.562 -0.424 19.981 1.00 73.81 283 GLN A O 1
ATOM 2143 N N . GLU A 1 284 ? 7.323 0.920 20.317 1.00 74.31 284 GLU A N 1
ATOM 2144 C CA . GLU A 1 284 ? 7.848 0.144 21.452 1.00 74.31 284 GLU A CA 1
ATOM 2145 C C . GLU A 1 284 ? 6.816 0.071 22.584 1.00 74.31 284 GLU A C 1
ATOM 2147 O O . GLU A 1 284 ? 6.489 -1.018 23.059 1.00 74.31 284 GLU A O 1
ATOM 2152 N N . THR A 1 285 ? 6.219 1.209 22.949 1.00 73.44 285 THR A N 1
ATOM 2153 C CA . THR A 1 285 ? 5.162 1.274 23.965 1.00 73.44 285 THR A CA 1
ATOM 2154 C C . THR A 1 285 ? 3.936 0.473 23.538 1.00 73.44 285 THR A C 1
ATOM 2156 O O . THR A 1 285 ? 3.475 -0.391 24.282 1.00 73.44 285 THR A O 1
ATOM 2159 N N . THR A 1 286 ? 3.466 0.666 22.303 1.00 72.81 286 THR A N 1
ATOM 2160 C CA . THR A 1 286 ? 2.292 -0.044 21.768 1.00 72.81 286 THR A CA 1
ATOM 2161 C C . THR A 1 286 ? 2.523 -1.561 21.690 1.00 72.81 286 THR A C 1
ATOM 2163 O O . THR A 1 286 ? 1.653 -2.363 22.032 1.00 72.81 286 THR A O 1
ATOM 2166 N N . SER A 1 287 ? 3.724 -1.981 21.294 1.00 77.19 287 SER A N 1
ATOM 2167 C CA . SER A 1 287 ? 4.147 -3.383 21.226 1.00 77.19 287 SER A CA 1
ATOM 2168 C C . SER A 1 287 ? 4.236 -4.010 22.618 1.00 77.19 287 SER A C 1
ATOM 2170 O O . SER A 1 287 ? 3.760 -5.130 22.818 1.00 77.19 287 SER A O 1
ATOM 2172 N N . ARG A 1 288 ? 4.777 -3.285 23.610 1.00 77.12 288 ARG A N 1
ATOM 2173 C CA . ARG A 1 288 ? 4.789 -3.719 25.016 1.00 77.12 288 ARG A CA 1
ATOM 2174 C C . ARG A 1 288 ? 3.381 -3.885 25.562 1.00 77.12 288 ARG A C 1
ATOM 2176 O O . ARG A 1 288 ? 3.104 -4.925 26.152 1.00 77.12 288 ARG A O 1
ATOM 2183 N N . MET A 1 289 ? 2.496 -2.919 25.319 1.00 78.69 289 MET A N 1
ATOM 2184 C CA . MET A 1 289 ? 1.089 -3.010 25.720 1.00 78.69 289 MET A CA 1
ATOM 2185 C C . MET A 1 289 ? 0.419 -4.241 25.104 1.00 78.69 289 MET A C 1
ATOM 2187 O O . MET A 1 289 ? -0.254 -4.969 25.820 1.00 78.69 289 MET A O 1
ATOM 2191 N N . LYS A 1 290 ? 0.665 -4.539 23.820 1.00 79.19 290 LYS A N 1
ATOM 2192 C CA . LYS A 1 290 ? 0.087 -5.717 23.149 1.00 79.19 290 LYS A CA 1
ATOM 2193 C C . LYS A 1 29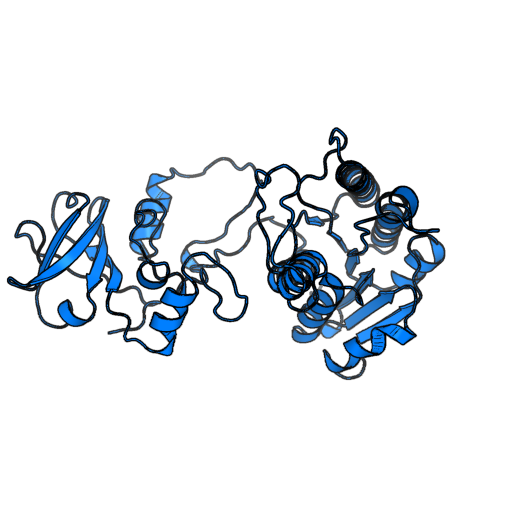0 ? 0.645 -7.053 23.649 1.00 79.19 290 LYS A C 1
ATOM 2195 O O . LYS A 1 290 ? -0.095 -8.027 23.715 1.00 79.19 290 LYS A O 1
ATOM 2200 N N . ARG A 1 291 ? 1.957 -7.135 23.902 1.00 76.81 291 ARG A N 1
ATOM 2201 C CA . ARG A 1 291 ? 2.664 -8.413 24.136 1.00 76.81 291 ARG A CA 1
ATOM 2202 C C . ARG A 1 291 ? 2.920 -8.737 25.604 1.00 76.81 291 ARG A C 1
ATOM 2204 O O . ARG A 1 291 ? 3.152 -9.896 25.924 1.00 76.81 291 ARG A O 1
ATOM 2211 N N . ARG A 1 292 ? 2.979 -7.727 26.472 1.00 68.06 292 ARG A N 1
ATOM 2212 C CA . ARG A 1 292 ? 3.385 -7.865 27.882 1.00 68.06 292 ARG A CA 1
ATOM 2213 C C . ARG A 1 292 ? 2.405 -7.230 28.868 1.00 68.06 292 ARG A C 1
ATOM 2215 O O . ARG A 1 292 ? 2.606 -7.386 30.067 1.00 68.06 292 ARG A O 1
ATOM 2222 N N . GLY A 1 293 ? 1.402 -6.491 28.396 1.00 68.75 293 GLY A N 1
ATOM 2223 C CA . GLY A 1 293 ? 0.454 -5.777 29.245 1.00 68.75 293 GLY A CA 1
ATOM 2224 C C . GLY A 1 293 ? -0.991 -6.210 29.022 1.00 68.75 293 GLY A C 1
ATOM 2225 O O . GLY A 1 293 ? -1.346 -6.747 27.976 1.00 68.75 293 GLY A O 1
ATOM 2226 N N . THR A 1 294 ? -1.833 -5.920 30.008 1.00 74.69 294 THR A N 1
ATOM 2227 C CA . THR A 1 294 ? -3.285 -5.864 29.823 1.00 74.69 294 THR A CA 1
ATOM 2228 C C . THR A 1 294 ? -3.627 -4.493 29.256 1.00 74.69 294 THR A C 1
ATOM 2230 O O . THR A 1 294 ? -3.219 -3.472 29.818 1.00 74.69 294 THR A O 1
ATOM 2233 N N . ILE A 1 295 ? -4.362 -4.451 28.147 1.00 83.31 295 ILE A N 1
ATOM 2234 C CA . ILE A 1 295 ? -4.875 -3.196 27.591 1.00 83.31 295 ILE A CA 1
ATOM 2235 C C . ILE A 1 295 ? -5.932 -2.683 28.566 1.00 83.31 295 ILE A C 1
ATOM 2237 O O . ILE A 1 295 ? -6.939 -3.345 28.782 1.00 83.31 295 ILE A O 1
ATOM 2241 N N . LYS A 1 296 ? -5.662 -1.544 29.208 1.00 87.25 296 LYS A N 1
ATOM 2242 C CA . LYS A 1 296 ? -6.536 -1.003 30.259 1.00 87.25 296 LYS A CA 1
ATOM 2243 C C . LYS A 1 296 ? -7.576 -0.039 29.722 1.00 87.25 296 LYS A C 1
ATOM 2245 O O . LYS A 1 296 ? -8.653 0.028 30.294 1.00 87.25 296 LYS A O 1
ATOM 2250 N N . THR A 1 297 ? -7.255 0.680 28.652 1.00 90.88 297 THR A N 1
ATOM 2251 C CA . THR A 1 297 ? -8.101 1.732 28.094 1.00 90.88 297 THR A CA 1
ATOM 2252 C C . THR A 1 297 ? -8.369 1.449 26.625 1.00 90.88 297 THR A C 1
ATOM 2254 O O . THR A 1 297 ? -7.441 1.094 25.893 1.00 90.88 297 THR A O 1
ATOM 2257 N N . ARG A 1 298 ? -9.622 1.610 26.194 1.00 93.00 298 ARG A N 1
ATOM 2258 C CA . ARG A 1 298 ? -10.010 1.642 24.778 1.00 93.00 298 ARG A CA 1
ATOM 2259 C C . ARG A 1 298 ? -11.065 2.713 24.544 1.00 93.00 298 ARG A C 1
ATOM 2261 O O . ARG A 1 298 ? -11.856 3.015 25.433 1.00 93.00 298 ARG A O 1
ATOM 2268 N N . MET A 1 299 ? -11.072 3.261 23.337 1.00 94.44 299 MET A N 1
ATOM 2269 C CA . MET A 1 299 ? -12.139 4.123 22.856 1.00 94.44 299 MET A CA 1
ATOM 2270 C C . MET A 1 299 ? -13.361 3.274 22.521 1.00 94.44 299 MET A C 1
ATOM 2272 O O . MET A 1 299 ? -13.234 2.346 21.726 1.00 94.44 299 MET A O 1
ATOM 2276 N N . ALA A 1 300 ? -14.514 3.577 23.099 1.00 93.88 300 ALA A N 1
ATOM 2277 C CA . ALA A 1 300 ? -15.777 2.931 22.767 1.00 93.88 300 ALA A CA 1
ATOM 2278 C C . ALA A 1 300 ? -16.900 3.975 22.749 1.00 93.88 300 ALA A C 1
ATOM 2280 O O . ALA A 1 300 ? -16.829 4.964 23.488 1.00 93.88 300 ALA A O 1
ATOM 2281 N N . PRO A 1 301 ? -17.926 3.792 21.903 1.00 94.75 301 PRO A N 1
ATOM 2282 C CA . PRO A 1 301 ? -19.055 4.698 21.898 1.00 94.75 301 PRO A CA 1
ATOM 2283 C C . PRO A 1 301 ? -19.911 4.497 23.157 1.00 94.75 301 PRO A C 1
ATOM 2285 O O . PRO A 1 301 ? -20.066 3.388 23.671 1.00 94.75 301 PRO A O 1
ATOM 2288 N N . ILE A 1 302 ? -20.480 5.594 23.640 1.00 95.19 302 ILE A N 1
ATOM 2289 C CA . ILE A 1 302 ? -21.474 5.639 24.703 1.00 95.19 302 ILE A CA 1
ATOM 2290 C C . ILE A 1 302 ? -22.774 6.245 24.174 1.00 95.19 302 ILE A C 1
ATOM 2292 O O . ILE A 1 302 ? -22.751 7.121 23.307 1.00 95.19 302 ILE A O 1
ATOM 2296 N N . THR A 1 303 ? -23.899 5.807 24.724 1.00 95.50 303 THR A N 1
ATOM 2297 C CA . THR A 1 303 ? -25.234 6.371 24.500 1.00 95.50 303 THR A CA 1
ATOM 2298 C C . THR A 1 303 ? -25.722 7.083 25.753 1.00 95.50 303 THR A C 1
ATOM 2300 O O . THR A 1 303 ? -25.419 6.661 26.873 1.00 95.50 303 THR A O 1
ATOM 2303 N N . PHE A 1 304 ? -26.500 8.143 25.566 1.00 94.50 304 PHE A N 1
ATOM 2304 C CA . PHE A 1 304 ? -27.028 8.982 26.640 1.00 94.50 304 PHE A CA 1
ATOM 2305 C C . PHE A 1 304 ? -28.320 9.669 26.201 1.00 94.50 304 PHE A C 1
ATOM 2307 O O . PHE A 1 304 ? -28.577 9.820 25.006 1.00 94.50 304 PHE A O 1
ATOM 2314 N N . ASP A 1 305 ? -29.076 10.152 27.184 1.00 93.12 305 ASP A N 1
ATOM 2315 C CA . ASP A 1 305 ? -30.245 10.994 26.959 1.00 93.12 305 ASP A CA 1
ATOM 2316 C C . ASP A 1 305 ? -29.897 12.488 27.080 1.00 93.12 305 ASP A C 1
ATOM 2318 O O . ASP A 1 305 ? -29.137 12.927 27.958 1.00 93.12 305 ASP A O 1
ATOM 2322 N N . GLY A 1 306 ? -30.499 13.292 26.202 1.00 91.06 306 GLY A N 1
ATOM 2323 C CA . GLY A 1 306 ? -30.330 14.744 26.167 1.00 91.06 306 GLY A CA 1
ATOM 2324 C C . GLY A 1 306 ? -29.108 15.211 25.362 1.00 91.06 306 GLY A C 1
ATOM 2325 O O . GLY A 1 306 ? -28.642 14.492 24.477 1.00 91.06 306 GLY A O 1
ATOM 2326 N N . PRO A 1 307 ? -28.602 16.433 25.621 1.00 93.31 307 PRO A N 1
ATOM 2327 C CA . PRO A 1 307 ? -27.535 17.020 24.818 1.00 93.31 307 PRO A CA 1
ATOM 2328 C C . PRO A 1 307 ? -26.208 16.264 24.994 1.00 93.31 307 PRO A C 1
ATOM 2330 O O . PRO A 1 307 ? -25.941 15.753 26.096 1.00 93.31 307 PRO A O 1
ATOM 2333 N N . PRO A 1 308 ? -25.358 16.230 23.949 1.00 93.44 308 PRO A N 1
ATOM 2334 C CA . PRO A 1 308 ? -24.064 15.565 24.002 1.00 93.44 308 PRO A CA 1
ATOM 2335 C C . PRO A 1 308 ? -23.196 16.101 25.142 1.00 93.44 308 PRO A C 1
ATOM 2337 O O . PRO A 1 308 ? -23.082 17.320 25.295 1.00 93.44 308 PRO A O 1
ATOM 2340 N N . PRO A 1 309 ? -22.585 15.222 25.961 1.00 94.50 309 PRO A N 1
ATOM 2341 C CA . PRO A 1 309 ? -21.600 15.651 26.942 1.00 94.50 309 PRO A CA 1
ATOM 2342 C C . PRO A 1 309 ? -20.426 16.376 26.277 1.00 94.50 309 PRO A C 1
ATOM 2344 O O . PRO A 1 309 ? -20.049 16.069 25.143 1.00 94.50 309 PRO A O 1
ATOM 2347 N N . ALA A 1 310 ? -19.840 17.332 26.994 1.00 93.88 310 ALA A N 1
ATOM 2348 C CA . ALA A 1 310 ? -18.728 18.122 26.484 1.00 93.88 310 ALA A CA 1
ATOM 2349 C C . ALA A 1 310 ? -17.446 17.284 26.327 1.00 93.88 310 ALA A C 1
ATOM 2351 O O . ALA A 1 310 ? -17.225 16.302 27.038 1.00 93.88 310 ALA A O 1
ATOM 2352 N N . PHE A 1 311 ? -16.560 17.720 25.428 1.00 92.88 311 PHE A N 1
ATOM 2353 C CA . PHE A 1 311 ? -15.196 17.200 25.343 1.00 92.88 311 PHE A CA 1
ATOM 2354 C C . PHE A 1 311 ? -14.499 17.261 26.710 1.00 92.88 311 PHE A C 1
ATOM 2356 O O . PHE A 1 311 ? -14.520 18.296 27.377 1.00 92.88 311 PHE A O 1
ATOM 2363 N N . GLY A 1 312 ? -13.864 16.162 27.114 1.00 92.19 312 GLY A N 1
ATOM 2364 C CA . GLY A 1 312 ? -13.154 16.041 28.384 1.00 92.19 312 GLY A CA 1
ATOM 2365 C C . GLY A 1 312 ? -14.047 15.820 29.608 1.00 92.19 312 GLY A C 1
ATOM 2366 O O . GLY A 1 312 ? -13.507 15.699 30.707 1.00 92.19 312 GLY A O 1
ATOM 2367 N N . ALA A 1 313 ? -15.376 15.740 29.451 1.00 95.38 313 ALA A N 1
ATOM 2368 C CA . ALA A 1 313 ? -16.275 15.420 30.559 1.00 95.38 313 ALA A CA 1
ATOM 2369 C C . ALA A 1 313 ? -15.907 14.062 31.177 1.00 95.38 313 ALA A C 1
ATOM 2371 O O . ALA A 1 313 ? -15.682 13.079 30.460 1.00 95.38 313 ALA A O 1
ATOM 2372 N N . GLU A 1 314 ? -15.817 14.012 32.508 1.00 96.44 314 GLU A N 1
ATOM 2373 C CA . GLU A 1 314 ? -15.412 12.804 33.223 1.00 96.44 314 GLU A CA 1
ATOM 2374 C C . GLU A 1 314 ? -16.533 11.767 33.230 1.00 96.44 314 GLU A C 1
ATOM 2376 O O . GLU A 1 314 ? -17.692 12.066 33.519 1.00 96.44 314 GLU A O 1
ATOM 2381 N N . ILE A 1 315 ? -16.159 10.521 32.945 1.00 95.75 315 ILE A N 1
ATOM 2382 C CA . ILE A 1 315 ? -17.056 9.373 33.033 1.00 95.75 315 ILE A CA 1
ATOM 2383 C C . ILE A 1 315 ? -16.750 8.653 34.333 1.00 95.75 315 ILE A C 1
ATOM 2385 O O . ILE A 1 315 ? -15.596 8.276 34.563 1.00 95.75 315 ILE A O 1
ATOM 2389 N N . LEU A 1 316 ? -17.761 8.443 35.169 1.00 95.31 316 LEU A N 1
ATOM 2390 C CA . LEU A 1 316 ? -17.628 7.816 36.480 1.00 95.31 316 LEU A CA 1
ATOM 2391 C C . LEU A 1 316 ? -18.345 6.462 36.528 1.00 95.31 316 LEU A C 1
ATOM 2393 O O . LEU A 1 316 ? -19.390 6.276 35.913 1.00 95.31 316 LEU A O 1
ATOM 2397 N N . ALA A 1 317 ? -17.781 5.525 37.286 1.00 93.00 317 ALA A N 1
ATOM 2398 C CA . ALA A 1 317 ? -18.433 4.304 37.749 1.00 93.00 317 ALA A CA 1
ATOM 2399 C C . ALA A 1 317 ? -18.601 4.425 39.273 1.00 93.00 317 ALA A C 1
ATOM 2401 O O . ALA A 1 317 ? -17.660 4.180 40.035 1.00 93.00 317 ALA A O 1
ATOM 2402 N N . GLY A 1 318 ? -19.773 4.893 39.714 1.00 89.00 318 GLY A N 1
ATOM 2403 C CA . GLY A 1 318 ? -19.947 5.403 41.077 1.00 89.00 318 GLY A CA 1
ATOM 2404 C C . GLY A 1 318 ? -19.070 6.639 41.299 1.00 89.00 318 GLY A C 1
ATOM 2405 O O . GLY A 1 318 ? -19.173 7.602 40.553 1.00 89.00 318 GLY A O 1
ATOM 2406 N N . GLU A 1 319 ? -18.159 6.578 42.269 1.00 87.56 319 GLU A N 1
ATOM 2407 C CA . GLU A 1 319 ? -17.210 7.664 42.575 1.00 87.56 319 GLU A CA 1
ATOM 2408 C C . GLU A 1 319 ? -15.869 7.530 41.825 1.00 87.56 319 GLU A C 1
ATOM 2410 O O . GLU A 1 319 ? -14.989 8.387 41.916 1.00 87.56 319 GLU A O 1
ATOM 2415 N N . LEU A 1 320 ? -15.653 6.421 41.108 1.00 91.12 320 LEU A N 1
ATOM 2416 C CA . LEU A 1 320 ? -14.374 6.132 40.459 1.00 91.12 320 LEU A CA 1
ATOM 2417 C C . LEU A 1 320 ? -14.370 6.620 39.013 1.00 91.12 320 LEU A C 1
ATOM 2419 O O . LEU A 1 320 ? -15.212 6.214 38.217 1.00 91.12 320 LEU A O 1
ATOM 2423 N N . ARG A 1 321 ? -13.343 7.380 38.616 1.00 93.94 321 ARG A N 1
ATOM 2424 C CA . ARG A 1 321 ? -13.152 7.772 37.211 1.00 93.94 321 ARG A CA 1
ATOM 2425 C C . ARG A 1 321 ? -12.983 6.550 36.304 1.00 93.94 321 ARG A C 1
ATOM 2427 O O . ARG A 1 321 ? -11.973 5.846 36.382 1.00 93.94 321 ARG A O 1
ATOM 2434 N N . ALA A 1 322 ? -13.937 6.320 35.416 1.00 93.88 322 ALA A N 1
ATOM 2435 C CA . ALA A 1 322 ? -13.939 5.270 34.406 1.00 93.88 322 ALA A CA 1
ATOM 2436 C C . ALA A 1 322 ? -13.384 5.743 33.054 1.00 93.88 322 ALA A C 1
ATOM 2438 O O . ALA A 1 322 ? -12.888 4.913 32.296 1.00 93.88 322 ALA A O 1
ATOM 2439 N N . GLY A 1 323 ? -13.403 7.043 32.756 1.00 94.25 323 GLY A N 1
ATOM 2440 C CA . GLY A 1 323 ? -12.938 7.543 31.465 1.00 94.25 323 GLY A CA 1
ATOM 2441 C C . GLY A 1 323 ? -13.175 9.029 31.247 1.00 94.25 323 GLY A C 1
ATOM 2442 O O . GLY A 1 323 ? -13.369 9.778 32.206 1.00 94.25 323 GLY A O 1
ATOM 2443 N N . GLU A 1 324 ? -13.150 9.435 29.983 1.00 95.25 324 GLU A N 1
ATOM 2444 C CA . GLU A 1 324 ? -13.499 10.785 29.536 1.00 95.25 324 GLU A CA 1
ATOM 2445 C C . GLU A 1 324 ? -14.147 10.770 28.148 1.00 95.25 324 GLU A C 1
ATOM 2447 O O . GLU A 1 324 ? -13.896 9.869 27.339 1.00 95.25 324 GLU A O 1
ATOM 2452 N N . VAL A 1 325 ? -14.984 11.772 27.883 1.00 95.38 325 VAL A N 1
ATOM 2453 C CA . VAL A 1 325 ? -15.647 11.980 26.590 1.00 95.38 325 VAL A CA 1
ATOM 2454 C C . VAL A 1 325 ? -14.695 12.659 25.602 1.00 95.38 325 VAL A C 1
ATOM 2456 O O . VAL A 1 325 ? -14.013 13.620 25.950 1.00 95.38 325 VAL A O 1
ATOM 2459 N N . LEU A 1 326 ? -14.656 12.171 24.360 1.00 94.12 326 LEU A N 1
ATOM 2460 C CA . LEU A 1 326 ? -13.733 12.617 23.306 1.00 94.12 326 LEU A CA 1
ATOM 2461 C C . LEU A 1 326 ? -14.435 13.353 22.164 1.00 94.12 326 LEU A C 1
ATOM 2463 O O . LEU A 1 326 ? -13.925 14.329 21.636 1.00 94.12 326 LEU A O 1
ATOM 2467 N N . SER A 1 327 ? -15.616 12.906 21.769 1.00 92.94 327 SER A N 1
ATOM 2468 C CA . SER A 1 327 ? -16.468 13.644 20.840 1.00 92.94 327 SER A CA 1
ATOM 2469 C C . SER A 1 327 ? -17.907 13.224 21.063 1.00 92.94 327 SER A C 1
ATOM 2471 O O . SER A 1 327 ? -18.161 12.127 21.556 1.00 92.94 327 SER A O 1
ATOM 2473 N N . GLY A 1 328 ? -18.858 14.086 20.727 1.00 90.56 328 GLY A N 1
ATOM 2474 C CA . GLY A 1 328 ? -20.268 13.834 20.981 1.00 90.56 328 GLY A CA 1
ATOM 2475 C C . GLY A 1 328 ? -21.157 14.455 19.922 1.00 90.56 328 GLY A C 1
ATOM 2476 O O . GLY A 1 328 ? -20.845 15.507 19.371 1.00 90.56 328 GLY A O 1
ATOM 2477 N N . ARG A 1 329 ? -22.269 13.781 19.652 1.00 90.06 329 ARG A N 1
ATOM 2478 C CA . ARG A 1 329 ? -23.399 14.252 18.845 1.00 90.06 329 ARG A CA 1
ATOM 2479 C C . ARG A 1 329 ? -24.687 13.665 19.411 1.00 90.06 329 ARG A C 1
ATOM 2481 O O . ARG A 1 329 ? -24.638 12.886 20.357 1.00 90.06 329 ARG A O 1
ATOM 2488 N N . ASP A 1 330 ? -25.831 14.016 18.844 1.00 87.44 330 ASP A N 1
ATOM 2489 C CA . ASP A 1 330 ? -27.122 13.592 19.387 1.00 87.44 330 ASP A CA 1
ATOM 2490 C C . ASP A 1 330 ? -27.208 12.067 19.583 1.00 87.44 330 ASP A C 1
ATOM 2492 O O . ASP A 1 330 ? -27.028 11.275 18.655 1.00 87.44 330 ASP A O 1
ATOM 2496 N N . GLY A 1 331 ? -27.432 11.664 20.838 1.00 90.50 331 GLY A N 1
ATOM 2497 C CA . GLY A 1 331 ? -27.612 10.278 21.276 1.00 90.50 331 GLY A CA 1
ATOM 2498 C C . GLY A 1 331 ? -26.350 9.411 21.371 1.00 90.50 331 GLY A C 1
ATOM 2499 O O . GLY A 1 331 ? -26.435 8.315 21.930 1.00 90.50 331 GLY A O 1
ATOM 2500 N N . ARG A 1 332 ? -25.188 9.849 20.859 1.00 95.00 332 ARG A N 1
ATOM 2501 C CA . ARG A 1 332 ? -23.930 9.077 20.918 1.00 95.00 332 ARG A CA 1
ATOM 2502 C C . ARG A 1 332 ? -22.684 9.943 21.073 1.00 95.00 332 ARG A C 1
ATOM 2504 O O . ARG A 1 332 ? -22.544 10.990 20.448 1.00 95.00 332 ARG A O 1
ATOM 2511 N N . ALA A 1 333 ? -21.721 9.442 21.837 1.00 95.38 333 ALA A N 1
ATOM 2512 C CA . ALA A 1 333 ? -20.401 10.044 21.992 1.00 95.38 333 ALA A CA 1
ATOM 2513 C C . ALA A 1 333 ? -19.313 8.978 21.951 1.00 95.38 333 ALA A C 1
ATOM 2515 O O . ALA A 1 333 ? -19.549 7.840 22.339 1.00 95.38 333 ALA A O 1
ATOM 2516 N N . MET A 1 334 ? -18.120 9.338 21.498 1.00 96.00 334 MET A N 1
ATOM 2517 C CA . MET A 1 334 ? -16.930 8.516 21.663 1.00 96.00 334 MET A CA 1
ATOM 2518 C C . MET A 1 334 ? -16.286 8.827 23.014 1.00 96.00 334 MET A C 1
ATOM 2520 O O . MET A 1 334 ? -16.162 9.992 23.393 1.00 96.00 334 MET A O 1
ATOM 2524 N N . ALA A 1 335 ? -15.844 7.795 23.726 1.00 95.06 335 ALA A N 1
ATOM 2525 C CA . ALA A 1 335 ? -15.223 7.931 25.035 1.00 95.06 335 ALA A CA 1
ATOM 2526 C C . ALA A 1 335 ? -13.982 7.049 25.170 1.00 95.06 335 ALA A C 1
ATOM 2528 O O . ALA A 1 335 ? -13.999 5.894 24.750 1.00 95.06 335 ALA A O 1
ATOM 2529 N N . ALA A 1 336 ? -12.932 7.552 25.821 1.00 94.25 336 ALA A N 1
ATOM 2530 C CA . ALA A 1 336 ? -11.809 6.734 26.272 1.00 94.25 336 ALA A CA 1
ATOM 2531 C C . ALA A 1 336 ? -12.163 6.097 27.619 1.00 94.25 336 ALA A C 1
ATOM 2533 O O . ALA A 1 336 ? -12.235 6.785 28.637 1.00 94.25 336 ALA A O 1
ATOM 2534 N N . LEU A 1 337 ? -12.379 4.781 27.632 1.00 93.62 337 LEU A N 1
ATOM 2535 C CA . LEU A 1 337 ? -12.888 4.049 28.789 1.00 93.62 337 LEU A CA 1
ATOM 2536 C C . LEU A 1 337 ? -11.884 3.037 29.319 1.00 93.62 337 LEU A C 1
ATOM 2538 O O . LEU A 1 337 ? -11.244 2.303 28.563 1.00 93.62 337 LEU A O 1
ATOM 2542 N N . ARG A 1 338 ? -11.808 2.942 30.645 1.00 91.56 338 ARG A N 1
ATOM 2543 C CA . ARG A 1 338 ? -11.074 1.895 31.343 1.00 91.56 338 ARG A CA 1
ATOM 2544 C C . ARG A 1 338 ? -11.873 0.604 31.415 1.00 91.56 338 ARG A C 1
ATOM 2546 O O . ARG A 1 338 ? -12.853 0.511 32.151 1.00 91.56 338 ARG A O 1
ATOM 2553 N N . LEU A 1 339 ? -11.381 -0.413 30.719 1.00 89.44 339 LEU A N 1
ATOM 2554 C CA . LEU A 1 339 ? -12.021 -1.719 30.570 1.00 89.44 339 LEU A CA 1
ATOM 2555 C C . LEU A 1 339 ? -12.294 -2.406 31.912 1.00 89.44 339 LEU A C 1
ATOM 2557 O O . LEU A 1 339 ? -13.330 -3.032 32.089 1.00 89.44 339 LEU A O 1
ATOM 2561 N N . ASP A 1 340 ? -11.402 -2.236 32.886 1.00 86.81 340 ASP A N 1
ATOM 2562 C CA . ASP A 1 340 ? -11.539 -2.846 34.209 1.00 86.81 340 ASP A CA 1
ATOM 2563 C C . ASP A 1 340 ? -12.543 -2.131 35.129 1.00 86.81 340 ASP A C 1
ATOM 2565 O O . ASP A 1 340 ? -12.902 -2.667 36.173 1.00 86.81 340 ASP A O 1
ATOM 2569 N N . ARG A 1 341 ? -12.998 -0.924 34.764 1.00 87.00 341 ARG A N 1
ATOM 2570 C CA . ARG A 1 341 ? -13.925 -0.109 35.571 1.00 87.00 341 ARG A CA 1
ATOM 2571 C C . ARG A 1 341 ? -15.354 -0.112 35.041 1.00 87.00 341 ARG A C 1
ATOM 2573 O O . ARG A 1 341 ? -16.281 0.109 35.809 1.00 87.00 341 ARG A O 1
ATOM 2580 N N . ILE A 1 342 ? -15.530 -0.382 33.752 1.00 84.75 342 ILE A N 1
ATOM 2581 C CA . ILE A 1 342 ? -16.844 -0.378 33.092 1.00 84.75 342 ILE A CA 1
ATOM 2582 C C . ILE A 1 342 ? -17.607 -1.703 33.231 1.00 84.75 342 ILE A C 1
ATOM 2584 O O . ILE A 1 342 ? -18.799 -1.745 32.957 1.00 84.75 342 ILE A O 1
ATOM 2588 N N . ALA A 1 343 ? -16.955 -2.773 33.694 1.00 68.50 343 ALA A N 1
ATOM 2589 C CA . ALA A 1 343 ? -17.585 -4.083 33.877 1.00 68.50 343 ALA A CA 1
ATOM 2590 C C . ALA A 1 343 ? -18.488 -4.183 35.129 1.00 68.50 343 ALA A C 1
ATOM 2592 O O . ALA A 1 343 ? -19.212 -5.164 35.277 1.00 68.50 343 ALA A O 1
ATOM 2593 N N . ALA A 1 344 ? -18.432 -3.206 36.046 1.00 59.03 344 ALA A N 1
ATOM 2594 C CA . ALA A 1 344 ? -18.930 -3.360 37.418 1.00 59.03 344 ALA A CA 1
ATOM 2595 C C . ALA A 1 344 ? -20.066 -2.404 37.842 1.00 59.03 344 ALA A C 1
ATOM 2597 O O . ALA A 1 344 ? -20.466 -2.444 39.005 1.00 59.03 344 ALA A O 1
ATOM 2598 N N . GLY A 1 345 ? -20.614 -1.553 36.964 1.00 61.62 345 GLY A N 1
ATOM 2599 C CA . GLY A 1 345 ? -21.691 -0.639 37.370 1.00 61.62 345 GLY A CA 1
ATOM 2600 C C . GLY A 1 345 ? -22.249 0.263 36.270 1.00 61.62 345 GLY A C 1
ATOM 2601 O O . GLY A 1 345 ? -21.729 0.301 35.158 1.00 61.62 345 GLY A O 1
ATOM 2602 N N . GLY A 1 346 ? -23.320 0.993 36.600 1.00 86.00 346 GLY A N 1
ATOM 2603 C CA . GLY A 1 346 ? -23.869 2.049 35.747 1.00 86.00 346 GLY A CA 1
ATOM 2604 C C . GLY A 1 346 ? -22.898 3.224 35.648 1.00 86.00 346 GLY A C 1
ATOM 2605 O O . GLY A 1 346 ? -22.351 3.663 36.662 1.00 86.00 346 GLY A O 1
ATOM 2606 N N . LEU A 1 347 ? -22.668 3.707 34.428 1.00 94.81 347 LEU A N 1
ATOM 2607 C CA . LEU A 1 347 ? -21.769 4.826 34.173 1.00 94.81 347 LEU A CA 1
ATOM 2608 C C . LEU A 1 347 ? -22.533 6.142 34.204 1.00 94.81 347 LEU A C 1
ATOM 2610 O O . LEU A 1 347 ? -23.692 6.198 33.789 1.00 94.81 347 LEU A O 1
ATOM 2614 N N . THR A 1 348 ? -21.873 7.206 34.653 1.00 95.50 348 THR A N 1
ATOM 2615 C CA . THR A 1 348 ? -22.437 8.555 34.624 1.00 95.50 348 THR A CA 1
ATOM 2616 C C . THR A 1 348 ? -21.478 9.578 34.033 1.00 95.50 348 THR A C 1
ATOM 2618 O O . THR A 1 348 ? -20.260 9.434 34.131 1.00 95.50 348 THR A O 1
ATOM 2621 N N . VAL A 1 349 ? -22.045 10.617 33.418 1.00 95.75 349 VAL A N 1
ATOM 2622 C CA . VAL A 1 349 ? -21.342 11.814 32.933 1.00 95.75 349 VAL A CA 1
ATOM 2623 C C . VAL A 1 349 ? -22.161 13.027 33.342 1.00 95.75 349 VAL A C 1
ATOM 2625 O O . VAL A 1 349 ? -23.354 13.087 33.047 1.00 95.75 349 VAL A O 1
ATOM 2628 N N . ASP A 1 350 ? -21.557 13.962 34.076 1.00 92.75 350 ASP A N 1
ATOM 2629 C CA . ASP A 1 350 ? -22.263 15.100 34.690 1.00 92.75 350 ASP A CA 1
ATOM 2630 C C . ASP A 1 350 ? -23.500 14.664 35.508 1.00 92.75 350 ASP A C 1
ATOM 2632 O O . ASP A 1 350 ? -24.556 15.294 35.478 1.00 92.75 350 ASP A O 1
ATOM 2636 N N . GLY A 1 351 ? -23.402 13.513 36.187 1.00 90.75 351 GLY A N 1
ATOM 2637 C CA . GLY A 1 351 ? -24.497 12.912 36.957 1.00 90.75 351 GLY A CA 1
ATOM 2638 C C . GLY A 1 351 ? -25.601 12.240 36.127 1.00 90.75 351 GLY A C 1
ATOM 2639 O O . GLY A 1 351 ? -26.510 11.649 36.707 1.00 90.75 351 GLY A O 1
ATOM 2640 N N . ARG A 1 352 ? -25.535 12.279 34.789 1.00 93.81 352 ARG A N 1
ATOM 2641 C CA . ARG A 1 352 ? -26.496 11.612 33.894 1.00 93.81 352 ARG A CA 1
ATOM 2642 C C . ARG A 1 352 ? -26.054 10.186 33.571 1.00 93.81 352 ARG A C 1
ATOM 2644 O O . ARG A 1 352 ? -24.866 9.993 33.321 1.00 93.81 352 ARG A O 1
ATOM 2651 N N . PRO A 1 353 ? -26.968 9.200 33.533 1.00 94.62 353 PRO A N 1
ATOM 2652 C CA . PRO A 1 353 ? -26.623 7.832 33.168 1.00 94.62 353 PRO A CA 1
ATOM 2653 C C . PRO A 1 353 ? -26.186 7.743 31.703 1.00 94.62 353 PRO A C 1
ATOM 2655 O O . PRO A 1 353 ? -26.803 8.339 30.820 1.00 94.62 353 PRO A O 1
ATOM 2658 N N . VAL A 1 354 ? -25.141 6.959 31.449 1.00 95.19 354 VAL A N 1
ATOM 2659 C CA . VAL A 1 354 ? -24.668 6.612 30.105 1.00 95.19 354 VAL A CA 1
ATOM 2660 C C . VAL A 1 354 ? -24.451 5.105 30.005 1.00 95.19 354 VAL A C 1
ATOM 2662 O O . VAL A 1 354 ? -24.178 4.434 31.001 1.00 95.19 354 VAL A O 1
ATOM 2665 N N . SER A 1 355 ? -24.571 4.556 28.800 1.00 93.44 355 SER A N 1
ATOM 2666 C CA . SER A 1 355 ? -24.332 3.131 28.526 1.00 93.44 355 SER A CA 1
ATOM 2667 C C . SER A 1 355 ? -23.271 2.968 27.450 1.00 93.44 355 SER A C 1
ATOM 2669 O O . SER A 1 355 ? -23.225 3.762 26.519 1.00 93.44 355 SER A O 1
ATOM 2671 N N . VAL A 1 356 ? -22.418 1.951 27.564 1.00 92.88 356 VAL A N 1
ATOM 2672 C CA . VAL A 1 356 ? -21.427 1.633 26.524 1.00 92.88 356 VAL A CA 1
ATOM 2673 C C . VAL A 1 356 ? -22.108 0.835 25.412 1.00 92.88 356 VAL A C 1
ATOM 2675 O O . VAL A 1 356 ? -22.696 -0.212 25.681 1.00 92.88 356 VAL A O 1
ATOM 2678 N N . ASP A 1 357 ? -22.009 1.310 24.173 1.00 91.44 357 ASP A N 1
ATOM 2679 C CA . ASP A 1 357 ? -22.532 0.641 22.975 1.00 91.44 357 ASP A CA 1
ATOM 2680 C C . ASP A 1 357 ? -21.419 -0.230 22.369 1.00 91.44 357 ASP A C 1
ATOM 2682 O O . ASP A 1 357 ? -20.629 0.216 21.543 1.00 91.44 357 ASP A O 1
ATOM 2686 N N . TRP A 1 358 ? -21.267 -1.463 22.859 1.00 90.56 358 TRP A N 1
ATOM 2687 C CA . TRP A 1 358 ? -20.149 -2.331 22.470 1.00 90.56 358 TRP A CA 1
ATOM 2688 C C . TRP A 1 358 ? -20.236 -2.783 21.005 1.00 90.56 358 TRP A C 1
ATOM 2690 O O . TRP A 1 358 ? -21.096 -3.603 20.668 1.00 90.56 358 TRP A O 1
ATOM 2700 N N . PRO A 1 359 ? -19.312 -2.349 20.125 1.00 91.88 359 PRO A N 1
ATOM 2701 C CA . PRO A 1 359 ? -19.350 -2.752 18.727 1.00 91.88 359 PRO A CA 1
ATOM 2702 C C . PRO A 1 359 ? -18.959 -4.224 18.568 1.00 91.88 359 PRO A C 1
ATOM 2704 O O . PRO A 1 359 ? -17.983 -4.677 19.161 1.00 91.88 359 PRO A O 1
ATOM 2707 N N . GLY A 1 360 ? -19.637 -4.965 17.686 1.00 91.12 360 GLY A N 1
ATOM 2708 C CA . GLY A 1 360 ? -19.397 -6.409 17.508 1.00 91.12 360 GLY A CA 1
ATOM 2709 C C . GLY A 1 360 ? -17.999 -6.806 17.002 1.00 91.12 360 GLY A C 1
ATOM 2710 O O . GLY A 1 360 ? -17.653 -7.983 17.022 1.00 91.12 360 GLY A O 1
ATOM 2711 N N . TRP A 1 361 ? -17.187 -5.851 16.536 1.00 92.94 361 TRP A N 1
ATOM 2712 C CA . TRP A 1 361 ? -15.789 -6.077 16.145 1.00 92.94 361 TRP A CA 1
ATOM 2713 C C . TRP A 1 361 ? -14.803 -5.917 17.314 1.00 92.94 361 TRP A C 1
ATOM 2715 O O . TRP A 1 361 ? -13.636 -6.298 17.186 1.00 92.94 361 TRP A O 1
ATOM 2725 N N . MET A 1 362 ? -15.242 -5.350 18.442 1.00 90.12 362 MET A N 1
ATOM 2726 C CA . MET A 1 362 ? -14.433 -5.274 19.651 1.00 90.12 362 MET A CA 1
ATOM 2727 C C . MET A 1 362 ? -14.486 -6.596 20.420 1.00 90.12 362 MET A C 1
ATOM 2729 O O . MET A 1 362 ? -15.552 -7.198 20.538 1.00 90.12 362 MET A O 1
ATOM 2733 N N . PRO A 1 363 ? -13.359 -7.054 20.988 1.00 80.88 363 PRO A N 1
ATOM 2734 C CA . PRO A 1 363 ? -13.386 -8.170 21.919 1.00 80.88 363 PRO A CA 1
ATOM 2735 C C . PRO A 1 363 ? -14.185 -7.770 23.165 1.00 80.88 363 PRO A C 1
ATOM 2737 O O . PRO A 1 363 ? -13.938 -6.709 23.740 1.00 80.88 363 PRO A O 1
ATOM 2740 N N . THR A 1 364 ? -15.122 -8.620 23.581 1.00 67.56 364 THR A N 1
ATOM 2741 C CA . THR A 1 364 ? -15.829 -8.463 24.858 1.00 67.56 364 THR A CA 1
ATOM 2742 C C . THR A 1 364 ? -14.832 -8.544 26.014 1.00 67.56 364 THR A C 1
ATOM 2744 O O . THR A 1 364 ? -13.935 -9.392 25.984 1.00 67.56 364 THR A O 1
ATOM 2747 N N . THR A 1 365 ? -14.978 -7.636 26.983 1.00 59.47 365 THR A N 1
ATOM 2748 C CA . THR A 1 365 ? -14.150 -7.539 28.200 1.00 59.47 365 THR A CA 1
ATOM 2749 C C . THR A 1 365 ? -14.176 -8.793 29.050 1.00 59.47 365 THR A C 1
ATOM 2751 O O . THR A 1 365 ? -15.283 -9.363 29.186 1.00 59.47 365 THR A O 1
#

pLDDT: mean 89.16, std 9.94, range [42.38, 98.56]